Protein AF-A0A848TDL0-F1 (afdb_monomer)

Secondary structure (DSSP, 8-state):
---------------------------TTSSS-S----S-TT--SS-HHHHHHHHHH---HHHHHHHHHHT-PPPHHHHHTSPP--S-B-PPPTTT-HHHHHHHHHHHHHHHHHHHHHHHHHHHH--HHHHHHHHHHHHHHHHTTTT--B---TT--HHHHHHHHHHHHHHHHHHHHGGG-TT-HHHHHHHHHHHHHHHHHHHTS-S------

Solvent-accessible surface area (backbone atoms only — not comparable to full-atom values): 12882 Å² total; per-residue (Å²): 135,89,76,88,79,90,79,93,80,81,84,80,82,82,76,73,79,76,74,78,76,68,79,73,87,64,60,90,83,76,60,98,72,88,81,82,75,90,87,58,96,73,60,52,94,56,67,62,68,62,50,34,54,49,70,74,71,59,82,50,67,67,60,50,51,52,48,62,56,31,72,63,48,78,57,57,70,65,58,66,66,51,68,70,53,54,54,80,35,76,44,49,47,65,91,83,34,46,68,58,21,59,61,64,44,45,54,52,56,50,50,34,52,43,38,40,32,25,33,45,20,27,58,71,66,70,42,66,70,36,50,53,41,45,51,51,44,46,38,57,34,34,77,56,45,37,58,60,43,56,39,75,44,100,91,42,46,50,20,47,56,48,40,51,55,40,53,50,34,48,51,52,23,46,42,70,43,45,82,82,46,74,88,43,55,71,56,46,53,50,32,49,59,37,53,51,51,38,49,51,61,55,67,72,51,77,94,74,71,80,78,84,123

Mean predicted aligned error: 10.44 Å

Radius of gyration: 28.38 Å; Cα contacts (8 Å, |Δi|>4): 185; chains: 1; bounding box: 76×62×85 Å

Foldseek 3Di:
DDDDDDDDDDDDDPPDPPPPPDPDPDDPPRPDPPDDDDPDLLPAPDDLVVLLVCLVPDPPVVSVVLLVVLLDADDLVVLLPLDFQLDAQFADDCVPCVVSNVVSCVSLVSNLRRLLSLLSNCSRPVDVVSVVSLLVSLLVNLVSLGLQHYDDDPVGCVSLVSSVSSLVSSVNSCSSCVVVCPVVVVSCVSNVVSSVNNVVSSVVDDPDDPPPD

Sequence (213 aa):
MTGFNRRRFAFSALAAPAALALPRTGSLWASEHTSFTVRDPLAGYFDFEDRRRILRSTADPVLLELRASMMRPPLCQDVLEIPIQDQAITMPSFYQNNAGWRAAVKPFSAIEHAVSKLAGANLVAHNRGFVDCLVTTLVEWARRDGLANFNHSPRRQQGWFQVESTLFSMALALAAVRPDIQDRVEELEIIDAWLERVATSHFAIPGSRRDVL

Nearest PDB structures (foldseek):
  4f10-assembly1_A  TM=8.273E-01  e=2.125E-05  Sphingomonas sp.
  4f13-assembly1_A  TM=8.264E-01  e=3.269E-05  Sphingomonas sp.
  4f13-assembly2_B  TM=8.380E-01  e=8.116E-05  Sphingomonas sp.
  1qaz-assembly1_A  TM=8.255E-01  e=1.190E-04  Sphingomonas sp.
  7fi2-assembly1_A  TM=7.783E-01  e=4.924E-01  Stenotrophomonas maltophilia K279a

Structure (mmCIF, N/CA/C/O backbone):
data_AF-A0A848TDL0-F1
#
_entry.id   AF-A0A848TDL0-F1
#
loop_
_atom_site.group_PDB
_atom_site.id
_atom_site.type_symbol
_atom_site.label_atom_id
_atom_site.label_alt_id
_atom_site.label_comp_id
_atom_site.label_asym_id
_atom_site.label_entity_id
_atom_site.label_seq_id
_atom_site.pdbx_PDB_ins_code
_atom_site.Cartn_x
_atom_site.Cartn_y
_atom_site.Cartn_z
_atom_site.occupancy
_atom_site.B_iso_or_equiv
_atom_site.auth_seq_id
_atom_site.auth_comp_id
_atom_site.auth_asym_id
_atom_site.auth_atom_id
_atom_site.pdbx_PDB_model_num
ATOM 1 N N . MET A 1 1 ? 55.429 -45.928 68.074 1.00 36.00 1 MET A N 1
ATOM 2 C CA . MET A 1 1 ? 56.367 -46.679 67.215 1.00 36.00 1 MET A CA 1
ATOM 3 C C . MET A 1 1 ? 56.072 -46.331 65.764 1.00 36.00 1 MET A C 1
ATOM 5 O O . MET A 1 1 ? 54.935 -46.521 65.367 1.00 36.00 1 MET A O 1
ATOM 9 N N . THR A 1 2 ? 57.084 -45.782 65.066 1.00 37.56 2 THR A N 1
ATOM 10 C CA . THR A 1 2 ? 57.371 -45.847 63.603 1.00 37.56 2 THR A CA 1
ATOM 11 C C . THR A 1 2 ? 56.264 -45.437 62.610 1.00 37.56 2 THR A C 1
ATOM 13 O O . THR A 1 2 ? 55.200 -46.029 62.623 1.00 37.56 2 THR A O 1
ATOM 16 N N . GLY A 1 3 ? 56.421 -44.508 61.658 1.00 34.56 3 GLY A N 1
ATOM 17 C CA . GLY A 1 3 ? 57.569 -43.783 61.077 1.00 34.56 3 GLY A CA 1
ATOM 18 C C . GLY A 1 3 ? 57.044 -42.651 60.154 1.00 34.56 3 GLY A C 1
ATOM 19 O O . GLY A 1 3 ? 55.866 -42.637 59.817 1.00 34.56 3 GLY A O 1
ATOM 20 N N . PHE A 1 4 ? 57.780 -41.554 59.911 1.00 37.78 4 PHE A N 1
ATOM 21 C CA . PHE A 1 4 ? 58.699 -41.344 58.764 1.00 37.78 4 PHE A CA 1
ATOM 22 C C . PHE A 1 4 ? 58.097 -41.844 57.425 1.00 37.78 4 PHE A C 1
ATOM 24 O O . PHE A 1 4 ? 57.766 -43.011 57.315 1.00 37.78 4 PHE A O 1
ATOM 31 N N . ASN A 1 5 ? 57.962 -41.081 56.335 1.00 38.16 5 ASN A N 1
ATOM 32 C CA . ASN A 1 5 ? 58.895 -40.113 55.768 1.00 38.16 5 ASN A CA 1
ATOM 33 C C . ASN A 1 5 ? 58.224 -39.321 54.616 1.00 38.16 5 ASN A C 1
ATOM 35 O O . ASN A 1 5 ? 57.285 -39.792 53.979 1.00 38.16 5 ASN A O 1
ATOM 39 N N . ARG A 1 6 ? 58.773 -38.138 54.319 1.00 47.19 6 ARG A N 1
ATOM 40 C CA . ARG A 1 6 ? 58.458 -37.272 53.169 1.00 47.19 6 ARG A CA 1
ATOM 41 C C . ARG A 1 6 ? 58.559 -38.011 51.827 1.00 47.19 6 ARG A C 1
ATOM 43 O O . ARG A 1 6 ? 59.513 -38.758 51.634 1.00 47.19 6 ARG A O 1
ATOM 50 N N . ARG A 1 7 ? 57.732 -37.612 50.850 1.00 45.25 7 ARG A N 1
ATOM 51 C CA . ARG A 1 7 ? 58.132 -37.412 49.438 1.00 45.25 7 ARG A CA 1
ATOM 52 C C . ARG A 1 7 ? 57.099 -36.561 48.692 1.00 45.25 7 ARG A C 1
ATOM 54 O O . ARG A 1 7 ? 55.929 -36.909 48.609 1.00 45.25 7 ARG A O 1
ATOM 61 N N . ARG A 1 8 ? 57.570 -35.430 48.160 1.00 46.16 8 ARG A N 1
ATOM 62 C CA . ARG A 1 8 ? 56.903 -34.656 47.108 1.00 46.16 8 ARG A CA 1
ATOM 63 C C . ARG A 1 8 ? 56.872 -35.515 45.843 1.00 46.16 8 ARG A C 1
ATOM 65 O O . ARG A 1 8 ? 57.928 -36.005 45.455 1.00 46.16 8 ARG A O 1
ATOM 72 N N . PHE A 1 9 ? 55.722 -35.610 45.186 1.00 42.41 9 PHE A N 1
ATOM 73 C CA . PHE A 1 9 ? 55.665 -35.878 43.754 1.00 42.41 9 PHE A CA 1
ATOM 74 C C . PHE A 1 9 ? 54.733 -34.875 43.085 1.00 42.41 9 PHE A C 1
ATOM 76 O O . PHE A 1 9 ? 53.622 -34.605 43.532 1.00 42.41 9 PHE A O 1
ATOM 83 N N . ALA A 1 10 ? 55.307 -34.267 42.059 1.00 41.22 10 ALA A N 1
ATOM 84 C CA . ALA A 1 10 ? 54.751 -33.276 41.174 1.00 41.22 10 ALA A CA 1
ATOM 85 C C . ALA A 1 10 ? 53.783 -33.917 40.168 1.00 41.22 10 ALA A C 1
ATOM 87 O O . ALA A 1 10 ? 54.028 -35.020 39.695 1.00 41.22 10 ALA A O 1
ATOM 88 N N . PHE A 1 11 ? 52.738 -33.149 39.851 1.00 39.44 11 PHE A N 1
ATOM 89 C CA . PHE A 1 11 ? 52.034 -33.024 38.572 1.00 39.44 11 PHE A CA 1
ATOM 90 C C . PHE A 1 11 ? 51.709 -34.279 37.748 1.00 39.44 11 PHE A C 1
ATOM 92 O O . PHE A 1 11 ? 52.574 -34.891 37.134 1.00 39.44 11 PHE A O 1
ATOM 99 N N . SER A 1 12 ? 50.407 -34.483 37.536 1.00 40.66 12 SER A N 1
ATOM 100 C CA . SER A 1 12 ? 49.830 -34.572 36.186 1.00 40.66 12 SER A CA 1
ATOM 101 C C . SER A 1 12 ? 48.337 -34.254 36.269 1.00 40.66 12 SER A C 1
ATOM 103 O O . SER A 1 12 ? 47.506 -35.132 36.475 1.00 40.66 12 SER A O 1
ATOM 105 N N . ALA A 1 13 ? 47.992 -32.971 36.144 1.00 44.94 13 ALA A N 1
ATOM 106 C CA . ALA A 1 13 ? 46.649 -32.600 35.726 1.00 44.94 13 ALA A CA 1
ATOM 107 C C . ALA A 1 13 ? 46.549 -32.971 34.242 1.00 44.94 13 ALA A C 1
ATOM 109 O O . ALA A 1 13 ? 47.195 -32.345 33.402 1.00 44.94 13 ALA A O 1
ATOM 110 N N . LEU A 1 14 ? 45.785 -34.015 33.926 1.00 43.47 14 LEU A N 1
ATOM 111 C CA . LEU A 1 14 ? 45.317 -34.251 32.566 1.00 43.47 14 LEU A CA 1
ATOM 112 C C . LEU A 1 14 ? 44.362 -33.105 32.221 1.00 43.47 14 LEU A C 1
ATOM 114 O O . LEU A 1 14 ? 43.164 -33.167 32.482 1.00 43.47 14 LEU A O 1
ATOM 118 N N . ALA A 1 15 ? 44.921 -32.023 31.683 1.00 44.25 15 ALA A N 1
ATOM 119 C CA . ALA A 1 15 ? 44.161 -31.042 30.939 1.00 44.25 15 ALA A CA 1
ATOM 120 C C . ALA A 1 15 ? 43.626 -31.758 29.695 1.00 44.25 15 ALA A C 1
ATOM 122 O O . ALA A 1 15 ? 44.349 -31.961 28.720 1.00 44.25 15 ALA A O 1
ATOM 123 N N . ALA A 1 16 ? 42.371 -32.201 29.752 1.00 44.66 16 ALA A N 1
ATOM 124 C CA . ALA A 1 16 ? 41.644 -32.540 28.543 1.00 44.66 16 ALA A CA 1
ATOM 125 C C . ALA A 1 16 ? 41.662 -31.290 27.648 1.00 44.66 16 ALA A C 1
ATOM 127 O O . ALA A 1 16 ? 41.344 -30.201 28.141 1.00 44.66 16 ALA A O 1
ATOM 128 N N . PRO A 1 17 ? 42.050 -31.391 26.366 1.00 43.88 17 PRO A N 1
ATOM 129 C CA . PRO A 1 17 ? 41.889 -30.271 25.468 1.00 43.88 17 PRO A CA 1
ATOM 130 C C . PRO A 1 17 ? 40.385 -30.030 25.369 1.00 43.88 17 PRO A C 1
ATOM 132 O O . PRO A 1 17 ? 39.650 -30.840 24.804 1.00 43.88 17 PRO A O 1
ATOM 135 N N . ALA A 1 18 ? 39.915 -28.926 25.948 1.00 47.84 18 ALA A N 1
ATOM 136 C CA . ALA A 1 18 ? 38.671 -28.332 25.508 1.00 47.84 18 ALA A CA 1
ATOM 137 C C . ALA A 1 18 ? 38.897 -28.025 24.029 1.00 47.84 18 ALA A C 1
ATOM 139 O O . ALA A 1 18 ? 39.590 -27.068 23.682 1.00 47.84 18 ALA A O 1
ATOM 140 N N . ALA A 1 19 ? 38.408 -28.911 23.161 1.00 43.12 19 ALA A N 1
ATOM 141 C CA . ALA A 1 19 ? 38.279 -28.617 21.755 1.00 43.12 19 ALA A CA 1
ATOM 142 C C . ALA A 1 19 ? 37.466 -27.327 21.699 1.00 43.12 19 ALA A C 1
ATOM 144 O O . ALA A 1 19 ? 36.276 -27.316 22.014 1.00 43.12 19 ALA A O 1
ATOM 145 N N . LEU A 1 20 ? 38.147 -26.223 21.393 1.00 46.06 20 LEU A N 1
ATOM 146 C CA . LEU A 1 20 ? 37.511 -24.989 20.988 1.00 46.06 20 LEU A CA 1
ATOM 147 C C . LEU A 1 20 ? 36.644 -25.376 19.796 1.00 46.06 20 LEU A C 1
ATOM 149 O O . LEU A 1 20 ? 37.149 -25.585 18.693 1.00 46.06 20 LEU A O 1
ATOM 153 N N . ALA A 1 21 ? 35.350 -25.555 20.049 1.00 45.50 21 ALA A N 1
ATOM 154 C CA . ALA A 1 21 ? 34.350 -25.618 19.012 1.00 45.50 21 ALA A CA 1
ATOM 155 C C . ALA A 1 21 ? 34.413 -24.261 18.315 1.00 45.50 21 ALA A C 1
ATOM 157 O O . ALA A 1 21 ? 33.819 -23.281 18.761 1.00 45.50 21 ALA A O 1
ATOM 158 N N . LEU A 1 22 ? 35.226 -24.187 17.261 1.00 42.84 22 LEU A N 1
ATOM 159 C CA . LEU A 1 22 ? 35.168 -23.101 16.303 1.00 42.84 22 LEU A CA 1
ATOM 160 C C . LEU A 1 22 ? 33.697 -22.990 15.890 1.00 42.84 22 LEU A C 1
ATOM 162 O O . LEU A 1 22 ? 33.110 -24.020 15.536 1.00 42.84 22 LEU A O 1
ATOM 166 N N . PRO A 1 23 ? 33.072 -21.802 15.964 1.00 47.50 23 PRO A N 1
ATOM 167 C CA . PRO A 1 23 ? 31.722 -21.645 15.466 1.00 47.50 23 PRO A CA 1
ATOM 168 C C . PRO A 1 23 ? 31.750 -22.061 14.001 1.00 47.50 23 PRO A C 1
ATOM 170 O O . PRO A 1 23 ? 32.432 -21.461 13.169 1.00 47.50 23 PRO A O 1
ATOM 173 N N . ARG A 1 24 ? 31.057 -23.165 13.716 1.00 47.69 24 ARG A N 1
ATOM 174 C CA . ARG A 1 24 ? 30.797 -23.637 12.366 1.00 47.69 24 ARG A CA 1
ATOM 175 C C . ARG A 1 24 ? 30.181 -22.444 11.650 1.00 47.69 24 ARG A C 1
ATOM 177 O O . ARG A 1 24 ? 29.118 -21.979 12.052 1.00 47.69 24 ARG A O 1
ATOM 184 N N . THR A 1 25 ? 30.866 -21.919 10.642 1.00 52.59 25 THR A N 1
ATOM 185 C CA . THR A 1 25 ? 30.379 -20.862 9.752 1.00 52.59 25 THR A CA 1
ATOM 186 C C . THR A 1 25 ? 29.259 -21.422 8.872 1.00 52.59 25 THR A C 1
ATOM 188 O O . THR A 1 25 ? 29.360 -21.506 7.654 1.00 52.59 25 THR A O 1
ATOM 191 N N . GLY A 1 26 ? 28.183 -21.880 9.507 1.00 45.25 26 GLY A N 1
ATOM 192 C CA . GLY A 1 26 ? 26.903 -22.079 8.866 1.00 45.25 26 GLY A CA 1
ATOM 193 C C . GLY A 1 26 ? 26.274 -20.706 8.714 1.00 45.25 26 GLY A C 1
ATOM 194 O O . GLY A 1 26 ? 26.137 -19.970 9.688 1.00 45.25 26 GLY A O 1
ATOM 195 N N . SER A 1 27 ? 25.935 -20.344 7.482 1.00 47.19 27 SER A N 1
ATOM 196 C CA . SER A 1 27 ? 24.986 -19.268 7.215 1.00 47.19 27 SER A CA 1
ATOM 197 C C . SER A 1 27 ? 23.803 -19.398 8.184 1.00 47.19 27 SER A C 1
ATOM 199 O O . SER A 1 27 ? 23.239 -20.486 8.293 1.00 47.19 27 SER A O 1
ATOM 201 N N . LEU A 1 28 ? 23.411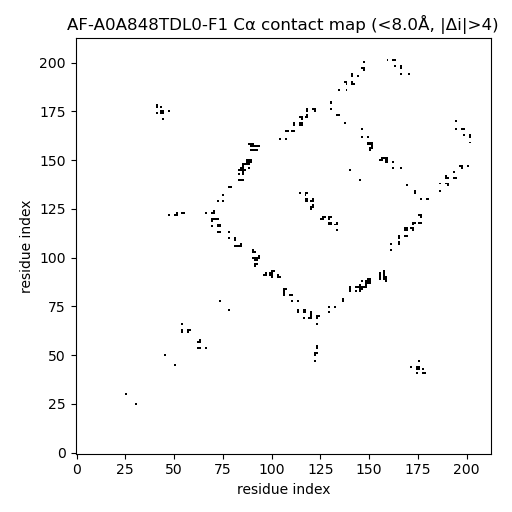 -18.307 8.853 1.00 47.25 28 LEU A N 1
ATOM 202 C CA . LEU A 1 28 ? 22.210 -18.225 9.709 1.00 47.25 28 LEU A CA 1
ATOM 203 C C . LEU A 1 28 ? 20.923 -18.715 9.004 1.00 47.25 28 LEU A C 1
ATOM 205 O O . LEU A 1 28 ? 19.908 -18.937 9.650 1.00 47.25 28 LEU A O 1
ATOM 209 N N . TRP A 1 29 ? 20.978 -18.905 7.685 1.00 50.38 29 TRP A N 1
ATOM 210 C CA . TRP A 1 29 ? 19.889 -19.339 6.816 1.00 50.38 29 TRP A CA 1
ATOM 211 C C . TRP A 1 29 ? 19.896 -20.844 6.495 1.00 50.38 29 TRP A C 1
ATOM 213 O O . TRP A 1 29 ? 19.006 -21.315 5.796 1.00 50.38 29 TRP A O 1
ATOM 223 N N . ALA A 1 30 ? 20.899 -21.604 6.949 1.00 51.44 30 ALA A N 1
ATOM 224 C CA . ALA A 1 30 ? 21.065 -23.024 6.612 1.00 51.44 30 ALA A CA 1
ATOM 225 C C . ALA A 1 30 ? 20.640 -24.000 7.730 1.00 51.44 30 ALA A C 1
ATOM 227 O O . ALA A 1 30 ? 20.874 -25.201 7.609 1.00 51.44 30 ALA A O 1
ATOM 228 N N . SER A 1 31 ? 20.029 -23.515 8.813 1.00 51.31 31 SER A N 1
ATOM 229 C CA . SER A 1 31 ? 19.520 -24.346 9.912 1.00 51.31 31 SER A CA 1
ATOM 230 C C . SER A 1 31 ? 17.992 -24.304 9.962 1.00 51.31 31 SER A C 1
ATOM 232 O O . SER A 1 31 ? 17.443 -23.220 10.084 1.00 51.31 31 SER A O 1
ATOM 234 N N . GLU A 1 32 ? 17.327 -25.461 9.862 1.00 51.78 32 GLU A N 1
ATOM 235 C CA . GLU A 1 32 ? 15.969 -25.792 10.371 1.00 51.78 32 GLU A CA 1
ATOM 236 C C . GLU A 1 32 ? 14.758 -24.869 10.054 1.00 51.78 32 GLU A C 1
ATOM 238 O O . GLU A 1 32 ? 13.638 -25.174 10.453 1.00 51.78 32 GLU A O 1
ATOM 243 N N . HIS A 1 33 ? 14.922 -23.790 9.287 1.00 53.03 33 HIS A N 1
ATOM 244 C CA . HIS A 1 33 ? 13.923 -22.732 9.071 1.00 53.03 33 HIS A CA 1
ATOM 245 C C . HIS A 1 33 ? 13.296 -22.728 7.664 1.00 53.03 33 HIS A C 1
ATOM 247 O O . HIS A 1 33 ? 12.806 -21.706 7.200 1.00 53.03 33 HIS A O 1
ATOM 253 N N . THR A 1 34 ? 13.304 -23.841 6.934 1.00 57.56 34 THR A N 1
ATOM 254 C CA . THR A 1 34 ? 12.789 -23.869 5.549 1.00 57.56 34 THR A CA 1
ATOM 255 C C . THR A 1 34 ? 11.289 -24.165 5.433 1.00 57.56 34 THR A C 1
ATOM 257 O O . THR A 1 34 ? 10.761 -24.145 4.325 1.00 57.56 34 THR A O 1
ATOM 260 N N . SER A 1 35 ? 10.576 -24.397 6.541 1.00 70.50 35 SER A N 1
ATOM 261 C CA . SER A 1 35 ? 9.128 -24.657 6.549 1.00 70.50 35 SER A CA 1
ATOM 262 C C . SER A 1 35 ? 8.381 -23.682 7.465 1.00 70.50 35 SER A C 1
ATOM 264 O O . SER A 1 35 ? 8.044 -24.008 8.603 1.00 70.50 35 SER A O 1
ATOM 266 N N . PHE A 1 36 ? 8.121 -22.472 6.972 1.00 76.44 36 PHE A N 1
ATOM 267 C CA . PHE A 1 36 ? 7.196 -21.536 7.611 1.00 76.44 36 PHE A CA 1
ATOM 268 C C . PHE A 1 36 ? 5.826 -21.618 6.935 1.00 76.44 36 PHE A C 1
ATOM 270 O O . PHE A 1 36 ? 5.734 -21.652 5.711 1.00 76.44 36 PHE A O 1
ATOM 277 N N . THR A 1 37 ? 4.758 -21.623 7.733 1.00 87.00 37 THR A N 1
ATOM 278 C CA . THR A 1 37 ? 3.373 -21.542 7.251 1.00 87.00 37 THR A CA 1
ATOM 279 C C . THR A 1 37 ? 2.703 -20.304 7.831 1.00 87.00 37 THR A C 1
ATOM 281 O O . THR A 1 37 ? 2.844 -20.029 9.027 1.00 87.00 37 THR A O 1
ATOM 284 N N . VAL A 1 38 ? 1.938 -19.580 7.013 1.00 89.62 38 VAL A N 1
ATOM 285 C CA . VAL A 1 38 ? 1.072 -18.498 7.500 1.00 89.62 38 VAL A CA 1
ATOM 286 C C . VAL A 1 38 ? 0.003 -19.117 8.402 1.00 89.62 38 VAL A C 1
ATOM 288 O O . VAL A 1 38 ? -0.773 -19.956 7.957 1.00 89.62 38 VAL A O 1
ATOM 291 N N . ARG A 1 39 ? 0.003 -18.750 9.689 1.00 93.31 39 ARG A N 1
ATOM 292 C CA . ARG A 1 39 ? -0.953 -19.278 10.682 1.00 93.31 39 ARG A CA 1
ATOM 293 C C . ARG A 1 39 ? -2.269 -18.512 10.698 1.00 93.31 39 ARG A C 1
ATOM 295 O O . ARG A 1 39 ? -3.312 -19.109 10.924 1.00 93.31 39 ARG A O 1
ATOM 302 N N . ASP A 1 40 ? -2.190 -17.205 10.486 1.00 92.62 40 ASP A N 1
ATOM 303 C CA . ASP A 1 40 ? -3.330 -16.300 10.497 1.00 92.62 40 ASP A CA 1
ATOM 304 C C . ASP A 1 40 ? -3.077 -15.171 9.479 1.00 92.62 40 ASP A C 1
ATOM 306 O O . ASP A 1 40 ? -2.195 -14.338 9.708 1.00 92.62 40 ASP A O 1
ATOM 310 N N . PRO A 1 41 ? -3.798 -15.143 8.343 1.00 89.50 41 PRO A N 1
ATOM 311 C CA . PRO A 1 41 ? -3.659 -14.092 7.337 1.00 89.50 41 PRO A CA 1
ATOM 312 C C . PRO A 1 41 ? -4.262 -12.745 7.778 1.00 89.50 41 PRO A C 1
ATOM 314 O O . PRO A 1 41 ? -4.082 -11.745 7.083 1.00 89.50 41 PRO A O 1
ATOM 317 N N . LEU A 1 42 ? -4.975 -12.699 8.910 1.00 92.44 42 LEU A N 1
ATOM 318 C CA . LEU A 1 42 ? -5.601 -11.498 9.469 1.00 92.44 42 LEU A CA 1
ATOM 319 C C . LEU A 1 42 ? -4.814 -10.893 10.635 1.00 92.44 42 LEU A C 1
ATOM 321 O O . LEU A 1 42 ? -5.188 -9.827 11.120 1.00 92.44 42 LEU A O 1
ATOM 325 N N . ALA A 1 43 ? -3.710 -11.519 11.052 1.00 92.06 43 ALA A N 1
ATOM 326 C CA . ALA A 1 43 ? -2.916 -11.069 12.197 1.00 92.06 43 ALA A CA 1
ATOM 327 C C . ALA A 1 43 ? -2.360 -9.639 12.044 1.00 92.06 43 ALA A C 1
ATOM 329 O O . ALA A 1 43 ? -2.042 -8.985 13.038 1.00 92.06 43 ALA A O 1
ATOM 330 N N . GLY A 1 44 ? -2.217 -9.153 10.806 1.00 90.94 44 GLY A N 1
ATOM 331 C CA . GLY A 1 44 ? -1.604 -7.860 10.516 1.00 90.94 44 GLY A CA 1
ATOM 332 C C . GLY A 1 44 ? -0.136 -7.802 10.956 1.00 90.94 44 GLY A C 1
ATOM 333 O O . GLY A 1 44 ? 0.560 -8.814 11.020 1.00 90.94 44 GLY A O 1
ATOM 334 N N . TYR A 1 45 ? 0.351 -6.593 11.241 1.00 94.06 45 TYR A N 1
ATOM 335 C CA . TYR A 1 45 ? 1.720 -6.339 11.726 1.00 94.06 45 TYR A CA 1
ATOM 336 C C . TYR A 1 45 ? 1.754 -5.625 13.090 1.00 94.06 45 TYR A C 1
ATOM 338 O O . TYR A 1 45 ? 2.822 -5.279 13.593 1.00 94.06 45 TYR A O 1
ATOM 346 N N . PHE A 1 46 ? 0.582 -5.401 13.687 1.00 93.94 46 PHE A N 1
ATOM 347 C CA . PHE A 1 46 ? 0.357 -4.925 15.051 1.00 93.94 46 PHE A CA 1
ATOM 348 C C . PHE A 1 46 ? -1.078 -5.281 15.468 1.00 93.94 46 PHE A C 1
ATOM 350 O O . PHE A 1 46 ? -1.924 -5.515 14.606 1.00 93.94 46 PHE A O 1
ATOM 357 N N . ASP A 1 47 ? -1.366 -5.283 16.772 1.00 93.56 47 ASP A N 1
ATOM 358 C CA . ASP A 1 47 ? -2.731 -5.492 17.266 1.00 93.56 47 ASP A CA 1
ATOM 359 C C . ASP A 1 47 ? -3.604 -4.272 16.943 1.00 93.56 47 ASP A C 1
ATOM 361 O O . ASP A 1 47 ? -3.470 -3.190 17.528 1.00 93.56 47 ASP A O 1
ATOM 365 N N . PHE A 1 48 ? -4.471 -4.446 15.952 1.00 90.00 48 PHE A N 1
ATOM 366 C CA . PHE A 1 48 ? -5.270 -3.372 15.394 1.00 90.00 48 PHE A CA 1
ATOM 367 C C . PHE A 1 48 ? -6.371 -2.896 16.345 1.00 90.00 48 PHE A C 1
ATOM 369 O O . PHE A 1 48 ? -6.538 -1.688 16.549 1.00 90.00 48 PHE A O 1
ATOM 376 N N . GLU A 1 49 ? -7.085 -3.829 16.972 1.00 90.50 49 GLU A N 1
ATOM 377 C CA . GLU A 1 49 ? -8.181 -3.515 17.888 1.00 90.50 49 GLU A CA 1
ATOM 378 C C . GLU A 1 49 ? -7.658 -2.928 19.200 1.00 90.50 49 GLU A C 1
ATOM 380 O O . GLU A 1 49 ? -8.202 -1.934 19.698 1.00 90.50 49 GLU A O 1
ATOM 385 N N . ASP A 1 50 ? -6.540 -3.441 19.716 1.00 94.38 50 ASP A N 1
ATOM 386 C CA . ASP A 1 50 ? -5.900 -2.852 20.887 1.00 94.38 50 ASP A CA 1
ATOM 387 C C . ASP A 1 50 ? -5.382 -1.439 20.593 1.00 94.38 50 ASP A C 1
ATOM 389 O O . ASP A 1 50 ? -5.607 -0.499 21.367 1.00 94.38 50 ASP A O 1
ATOM 393 N N . ARG A 1 51 ? -4.772 -1.231 19.418 1.00 94.00 51 ARG A N 1
ATOM 394 C CA . ARG A 1 51 ? -4.303 0.098 19.020 1.00 94.00 51 ARG A CA 1
ATOM 395 C C . ARG A 1 51 ? -5.458 1.086 18.859 1.00 94.00 51 ARG A C 1
ATOM 397 O O . ARG A 1 51 ? -5.337 2.225 19.318 1.00 94.00 51 ARG A O 1
ATOM 404 N N . ARG A 1 52 ? -6.584 0.669 18.269 1.00 92.31 52 ARG A N 1
ATOM 405 C CA . ARG A 1 52 ? -7.822 1.468 18.195 1.00 92.31 52 ARG A CA 1
ATOM 406 C C . ARG A 1 52 ? -8.316 1.859 19.577 1.00 92.31 52 ARG A C 1
ATOM 408 O O . ARG A 1 52 ? -8.607 3.032 19.816 1.00 92.31 52 ARG A O 1
ATOM 415 N N . ARG A 1 53 ? -8.389 0.894 20.495 1.00 93.44 53 ARG A N 1
ATOM 416 C CA . ARG A 1 53 ? -8.813 1.109 21.882 1.00 93.44 53 ARG A CA 1
ATOM 417 C C . ARG A 1 53 ? -7.945 2.167 22.564 1.00 93.44 53 ARG A C 1
ATOM 419 O O . ARG A 1 53 ? -8.492 3.126 23.106 1.00 93.44 53 ARG A O 1
ATOM 426 N N . ILE A 1 54 ? -6.619 2.055 22.450 1.00 93.69 54 ILE A N 1
ATOM 427 C CA . ILE A 1 54 ? -5.665 3.040 22.986 1.00 93.69 54 ILE A CA 1
ATOM 428 C C . ILE A 1 54 ? -5.910 4.431 22.382 1.00 93.69 54 ILE A C 1
ATOM 430 O O . ILE 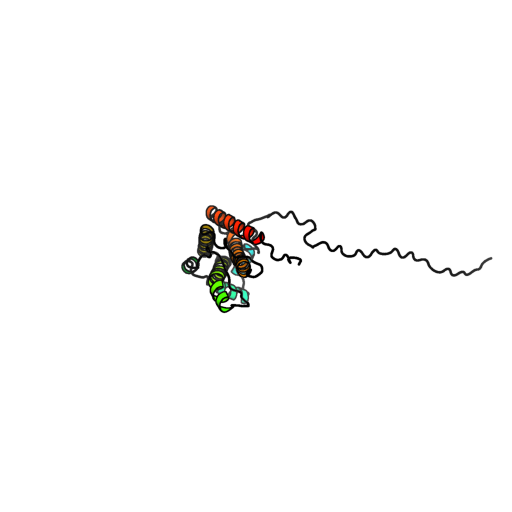A 1 54 ? -6.029 5.409 23.117 1.00 93.69 54 ILE A O 1
ATOM 434 N N . LEU A 1 55 ? -6.024 4.546 21.055 1.00 93.56 55 LEU A N 1
ATOM 435 C CA . LEU A 1 55 ? -6.180 5.838 20.368 1.00 93.56 55 LEU A CA 1
ATOM 436 C C . LEU A 1 55 ? -7.525 6.529 20.648 1.00 93.56 55 LEU A C 1
ATOM 438 O O . LEU A 1 55 ? -7.620 7.760 20.576 1.00 93.56 55 LEU A O 1
ATOM 442 N N . ARG A 1 56 ? -8.570 5.763 20.983 1.00 91.69 56 ARG A N 1
ATOM 443 C CA . ARG A 1 56 ? -9.887 6.304 21.348 1.00 91.69 56 ARG A CA 1
ATOM 444 C C . ARG A 1 56 ? -9.887 6.957 22.729 1.00 91.69 56 ARG A C 1
ATOM 446 O O . ARG A 1 56 ? -10.513 8.005 22.869 1.00 91.69 56 ARG A O 1
ATOM 453 N N . SER A 1 57 ? -9.200 6.367 23.711 1.00 93.12 57 SER A N 1
ATOM 454 C CA . SER A 1 57 ? -9.241 6.797 25.119 1.00 93.12 57 SER A CA 1
ATOM 455 C C . SER A 1 57 ? -7.971 7.492 25.616 1.00 93.12 57 SER A C 1
ATOM 457 O O . SER A 1 57 ? -7.867 7.786 26.805 1.00 93.12 57 SER A O 1
ATOM 459 N N . THR A 1 58 ? -6.978 7.700 24.752 1.00 94.50 58 THR A N 1
ATOM 460 C CA . THR A 1 58 ? -5.708 8.311 25.154 1.00 94.50 58 THR A CA 1
ATOM 461 C C . THR A 1 58 ? -5.881 9.763 25.607 1.00 94.50 58 THR A C 1
ATOM 463 O O . THR A 1 58 ? -6.609 10.538 24.988 1.00 94.50 58 THR A O 1
ATOM 466 N N . ALA A 1 59 ? -5.158 10.131 26.665 1.00 95.81 59 ALA A N 1
ATOM 467 C CA . ALA A 1 59 ? -4.933 11.515 27.084 1.00 95.81 59 ALA A CA 1
ATOM 468 C C . ALA A 1 59 ? -3.487 11.975 26.808 1.00 95.81 59 ALA A C 1
ATOM 470 O O . ALA A 1 59 ? -3.129 13.106 27.127 1.00 95.81 59 ALA A O 1
ATOM 471 N N . ASP A 1 60 ? -2.651 11.100 26.237 1.00 97.19 60 ASP A N 1
ATOM 472 C CA . ASP A 1 60 ? -1.276 11.429 25.875 1.00 97.19 60 ASP A CA 1
ATOM 473 C C . ASP A 1 60 ? -1.273 12.507 24.771 1.00 97.19 60 ASP A C 1
ATOM 475 O O . ASP A 1 60 ? -1.874 12.292 23.710 1.00 97.19 60 ASP A O 1
ATOM 479 N N . PRO A 1 61 ? -0.616 13.661 24.990 1.00 96.62 61 PRO A N 1
ATOM 480 C CA . PRO A 1 61 ? -0.668 14.782 24.058 1.00 96.62 61 PRO A CA 1
ATOM 481 C C . PRO A 1 61 ? -0.046 14.458 22.694 1.00 96.62 61 PRO A C 1
ATOM 483 O O . PRO A 1 61 ? -0.548 14.935 21.676 1.00 96.62 61 PRO A O 1
ATOM 486 N N . VAL A 1 62 ? 0.983 13.605 22.644 1.00 95.12 62 VAL A N 1
ATOM 487 C CA . VAL A 1 62 ? 1.624 13.185 21.389 1.00 95.12 62 VAL A CA 1
ATOM 488 C C . VAL A 1 62 ? 0.669 12.306 20.589 1.00 95.12 62 VAL A C 1
ATOM 490 O O . VAL A 1 62 ? 0.490 12.501 19.387 1.00 95.12 62 VAL A O 1
ATOM 493 N N . LEU A 1 63 ? -0.002 11.355 21.241 1.00 93.81 63 LEU A N 1
ATOM 494 C CA . LEU A 1 63 ? -0.986 10.505 20.567 1.00 93.81 63 LEU A CA 1
ATOM 495 C C . LEU A 1 63 ? -2.221 11.290 20.110 1.00 93.81 63 LEU A C 1
ATOM 497 O O . LEU A 1 63 ? -2.773 10.970 19.057 1.00 93.81 63 LEU A O 1
ATOM 501 N N . LEU A 1 64 ? -2.638 12.317 20.855 1.00 95.31 64 LEU A N 1
ATOM 502 C CA . LEU A 1 64 ? -3.718 13.219 20.446 1.00 95.31 64 LEU A CA 1
ATOM 503 C C . LEU A 1 64 ? -3.344 14.027 19.196 1.00 95.31 64 LEU A C 1
ATOM 505 O O . LEU A 1 64 ? -4.152 14.118 18.268 1.00 95.31 64 LEU A O 1
ATOM 509 N N . GLU A 1 65 ? -2.121 14.557 19.131 1.00 93.69 65 GLU A N 1
ATOM 510 C CA . GLU A 1 65 ? -1.613 15.264 17.949 1.00 93.69 65 GLU A CA 1
ATOM 511 C C . GLU A 1 65 ? -1.527 14.335 16.729 1.00 93.69 65 GLU A C 1
ATOM 513 O O . GLU A 1 65 ? -2.040 14.660 15.653 1.00 93.69 65 GLU A O 1
ATOM 518 N N . LEU A 1 66 ? -0.957 13.138 16.902 1.00 90.69 66 LEU A N 1
ATOM 519 C CA . LEU A 1 66 ? -0.871 12.134 15.839 1.00 90.69 66 LEU A CA 1
ATOM 520 C C . LEU A 1 66 ? -2.261 11.727 15.336 1.00 90.69 66 LEU A C 1
ATOM 522 O O . LEU A 1 66 ? -2.486 11.664 14.128 1.00 90.69 66 LEU A O 1
ATOM 526 N N . ARG A 1 67 ? -3.220 11.520 16.244 1.00 92.88 67 ARG A N 1
ATOM 527 C CA . ARG A 1 67 ? -4.624 11.265 15.902 1.00 92.88 67 ARG A CA 1
ATOM 528 C C . ARG A 1 67 ? -5.212 12.408 15.073 1.00 92.88 67 ARG A C 1
ATOM 530 O O . ARG A 1 67 ? -5.807 12.145 14.032 1.00 92.88 67 ARG A O 1
ATOM 537 N N . ALA A 1 68 ? -5.028 13.661 15.484 1.00 92.00 68 ALA A N 1
ATOM 538 C CA . ALA A 1 68 ? -5.542 14.819 14.751 1.00 92.00 68 ALA A CA 1
ATOM 539 C C . ALA A 1 68 ? -4.923 14.966 13.347 1.00 92.00 68 ALA A C 1
ATOM 541 O O . ALA A 1 68 ? -5.616 15.365 12.409 1.00 92.00 68 ALA A O 1
ATOM 542 N N . SER A 1 69 ? -3.642 14.620 13.193 1.00 89.81 69 SER A N 1
ATOM 543 C CA . SER A 1 69 ? -2.950 14.583 11.899 1.00 89.81 69 SER A CA 1
ATOM 544 C C . SER A 1 69 ? -3.526 13.506 10.970 1.00 89.81 69 SER A C 1
ATOM 546 O O . SER A 1 69 ? -3.831 13.782 9.809 1.00 89.81 69 SER A O 1
ATOM 548 N N . MET A 1 70 ? -3.766 12.300 11.495 1.00 90.56 70 MET A N 1
ATOM 549 C CA . MET A 1 70 ? -4.314 11.172 10.726 1.00 90.56 70 MET A CA 1
ATOM 550 C C . MET A 1 70 ? -5.773 11.375 10.304 1.00 90.56 70 MET A C 1
ATOM 552 O O . MET A 1 70 ? -6.206 10.811 9.306 1.00 90.56 70 MET A O 1
ATOM 556 N N . MET A 1 71 ? -6.522 12.236 10.998 1.00 89.19 71 MET A N 1
ATOM 557 C CA . MET A 1 71 ? -7.885 12.633 10.613 1.00 89.19 71 MET A CA 1
ATOM 558 C C . MET A 1 71 ? -7.944 13.563 9.385 1.00 89.19 71 MET A C 1
ATOM 560 O O . MET A 1 71 ? -9.013 14.078 9.060 1.00 89.19 71 MET A O 1
ATOM 564 N N . ARG A 1 72 ? -6.820 13.789 8.692 1.00 90.81 72 ARG A N 1
ATOM 565 C CA . ARG A 1 72 ? -6.732 14.568 7.444 1.00 90.81 72 ARG A CA 1
ATOM 566 C C . ARG A 1 72 ? -6.176 13.715 6.289 1.00 90.81 72 ARG A C 1
ATOM 568 O O . ARG A 1 72 ? -5.096 14.024 5.769 1.00 90.81 72 ARG A O 1
ATOM 575 N N . PRO A 1 73 ? -6.850 12.615 5.906 1.00 93.06 73 PRO A N 1
ATOM 576 C CA . PRO A 1 73 ? -6.440 11.825 4.750 1.00 93.06 73 PRO A CA 1
ATOM 577 C C . PRO A 1 73 ? -6.625 12.608 3.437 1.00 93.06 73 PRO A C 1
ATOM 579 O O . PRO A 1 73 ? -7.352 13.606 3.417 1.00 93.06 73 PRO A O 1
ATOM 582 N N . PRO A 1 74 ? -5.973 12.180 2.339 1.00 95.44 74 PRO A N 1
ATOM 583 C CA . PRO A 1 74 ? -6.248 12.729 1.011 1.00 95.44 74 PRO A CA 1
ATOM 584 C C . PRO A 1 74 ? -7.708 12.483 0.599 1.00 95.44 74 PRO A C 1
ATOM 586 O O . PRO A 1 74 ? -8.346 11.539 1.074 1.00 95.44 74 PRO A O 1
ATOM 589 N N . LEU A 1 75 ? -8.232 13.314 -0.305 1.00 96.31 75 LEU A N 1
ATOM 590 C CA . LEU A 1 75 ? -9.542 13.070 -0.906 1.00 96.31 75 LEU A CA 1
ATOM 591 C C . LEU A 1 75 ? -9.457 11.859 -1.831 1.00 96.31 75 LEU A C 1
ATOM 593 O O . LEU A 1 75 ? -8.473 11.694 -2.547 1.00 96.31 75 LEU A O 1
ATOM 597 N N . CYS A 1 76 ? -10.501 11.029 -1.851 1.00 97.44 76 CYS A N 1
ATOM 598 C CA . CYS A 1 76 ? -10.447 9.792 -2.626 1.00 97.44 76 CYS A CA 1
ATOM 599 C C . CYS A 1 76 ? -10.264 10.029 -4.129 1.00 97.44 76 CYS A C 1
ATOM 601 O O . CYS A 1 76 ? -9.490 9.327 -4.770 1.00 97.44 76 CYS A O 1
ATOM 603 N N . GLN A 1 77 ? -10.920 11.057 -4.673 1.00 97.50 77 GLN A N 1
ATOM 604 C CA . GLN A 1 77 ? -10.755 11.453 -6.073 1.00 97.50 77 GLN A CA 1
ATOM 605 C C . GLN A 1 77 ? -9.279 11.742 -6.410 1.00 97.50 77 GLN A C 1
ATOM 607 O O . GLN A 1 77 ? -8.773 11.218 -7.394 1.00 97.50 77 GLN A O 1
ATOM 612 N N . ASP A 1 78 ? -8.560 12.452 -5.532 1.00 98.06 78 ASP A N 1
ATOM 613 C CA . ASP A 1 78 ? -7.152 12.801 -5.740 1.00 98.06 78 ASP A CA 1
ATOM 614 C C . ASP A 1 78 ? -6.267 11.545 -5.715 1.00 98.06 78 ASP A C 1
ATOM 616 O O . ASP A 1 78 ? -5.268 11.467 -6.425 1.00 98.06 78 ASP A O 1
ATOM 620 N N . VAL A 1 79 ? -6.624 10.549 -4.891 1.00 98.38 79 VAL A N 1
ATOM 621 C CA . VAL A 1 79 ? -5.913 9.262 -4.828 1.00 98.38 79 VAL A CA 1
ATOM 622 C C . VAL A 1 79 ? -6.128 8.455 -6.107 1.00 98.38 79 VAL A C 1
ATOM 624 O O . VAL A 1 79 ? -5.171 7.897 -6.642 1.00 98.38 79 VAL A O 1
ATOM 627 N N . LEU A 1 80 ? -7.360 8.418 -6.617 1.00 98.12 80 LEU A N 1
ATOM 628 C CA . LEU A 1 80 ? -7.708 7.706 -7.849 1.00 98.12 80 LEU A CA 1
ATOM 629 C C . LEU A 1 80 ? -7.099 8.357 -9.103 1.00 98.12 80 LEU A C 1
ATOM 631 O O . LEU A 1 80 ? -6.900 7.679 -10.108 1.00 98.12 80 LEU A O 1
ATOM 635 N N . GLU A 1 81 ? -6.758 9.644 -9.041 1.00 98.06 81 GLU A N 1
ATOM 636 C CA . GLU A 1 81 ? -6.038 10.357 -10.102 1.00 98.06 81 GLU A CA 1
ATOM 637 C C . GLU A 1 81 ? -4.523 10.086 -10.111 1.00 98.06 81 GLU A C 1
ATOM 639 O O . GLU A 1 81 ? -3.842 10.450 -11.076 1.00 98.06 81 GLU A O 1
ATOM 644 N N . ILE A 1 82 ? -3.965 9.439 -9.076 1.00 98.31 82 ILE A N 1
ATOM 645 C CA . ILE A 1 82 ? -2.534 9.115 -9.046 1.00 98.31 82 ILE A CA 1
ATOM 646 C C . ILE A 1 82 ? -2.214 8.153 -10.201 1.00 98.31 82 ILE A C 1
ATOM 648 O O . ILE A 1 82 ? -2.797 7.068 -10.274 1.00 98.31 82 ILE A O 1
ATOM 652 N N . PRO A 1 83 ? -1.258 8.492 -11.091 1.00 97.44 83 PRO A N 1
ATOM 653 C CA . PRO A 1 83 ? -0.957 7.656 -12.243 1.00 97.44 83 PRO A CA 1
ATOM 654 C C . PRO A 1 83 ? -0.500 6.253 -11.839 1.00 97.44 83 PRO A C 1
ATOM 656 O O . PRO A 1 83 ? 0.532 6.086 -11.179 1.00 97.44 83 PRO A O 1
ATOM 659 N N . ILE A 1 84 ? -1.238 5.247 -12.301 1.00 97.94 84 ILE A N 1
ATOM 660 C CA . ILE A 1 84 ? -0.876 3.840 -12.137 1.00 97.94 84 ILE A CA 1
ATOM 661 C C . ILE A 1 84 ? 0.395 3.558 -12.935 1.00 97.94 84 ILE A C 1
ATOM 663 O O . ILE A 1 84 ? 0.513 3.934 -14.101 1.00 97.94 84 ILE A O 1
ATOM 667 N N . GLN A 1 85 ? 1.360 2.908 -12.291 1.00 96.62 85 GLN A N 1
ATOM 668 C CA . GLN A 1 85 ? 2.659 2.596 -12.883 1.00 96.62 85 GLN A CA 1
ATOM 669 C C . GLN A 1 85 ? 2.592 1.239 -13.598 1.00 96.62 85 GLN A C 1
ATOM 671 O O . GLN A 1 85 ? 3.156 0.256 -13.126 1.00 96.62 85 GLN A O 1
ATOM 676 N N . ASP A 1 86 ? 1.845 1.189 -14.704 1.00 95.19 86 ASP A N 1
ATOM 677 C CA . ASP A 1 86 ? 1.596 -0.011 -15.529 1.00 95.19 86 ASP A CA 1
ATOM 678 C C . ASP A 1 86 ? 2.469 -0.094 -16.797 1.00 95.19 86 ASP A C 1
ATOM 680 O O . ASP A 1 86 ? 2.378 -1.035 -17.585 1.00 95.19 86 ASP A O 1
ATOM 684 N N . GLN A 1 87 ? 3.341 0.893 -16.999 1.00 92.88 87 GLN A N 1
ATOM 685 C CA . GLN A 1 87 ? 4.346 0.900 -18.060 1.00 92.88 87 GLN A CA 1
ATOM 686 C C . GLN A 1 87 ? 5.689 0.380 -17.543 1.00 92.88 87 GLN A C 1
ATOM 688 O O . GLN A 1 87 ? 5.889 0.221 -16.342 1.00 92.88 87 GLN A O 1
ATOM 693 N N . ALA A 1 88 ? 6.647 0.161 -18.448 1.00 91.00 88 ALA A N 1
ATOM 694 C CA . ALA A 1 88 ? 7.999 -0.245 -18.075 1.00 91.00 88 ALA A CA 1
ATOM 695 C C . ALA A 1 88 ? 8.653 0.768 -17.114 1.00 91.00 88 ALA A C 1
ATOM 697 O O . ALA A 1 88 ? 8.996 1.890 -17.497 1.00 91.00 88 ALA A O 1
ATOM 698 N N . ILE A 1 89 ? 8.867 0.353 -15.865 1.00 93.31 89 ILE A N 1
ATOM 699 C CA . ILE A 1 89 ? 9.424 1.196 -14.811 1.00 93.31 89 ILE A CA 1
ATOM 700 C C . ILE A 1 89 ? 10.938 1.291 -14.989 1.00 93.31 89 ILE A C 1
ATOM 702 O O . ILE A 1 89 ? 11.704 0.363 -14.700 1.00 93.31 89 ILE A O 1
ATOM 706 N N . THR A 1 90 ? 11.385 2.464 -15.433 1.00 89.12 90 THR A N 1
ATOM 707 C CA . THR A 1 90 ? 12.797 2.842 -15.476 1.00 89.12 90 THR A CA 1
ATOM 708 C C . THR A 1 90 ? 13.036 4.062 -14.606 1.00 89.12 90 THR A C 1
ATOM 710 O O . THR A 1 90 ? 12.552 5.152 -14.903 1.00 89.12 90 THR A O 1
ATOM 713 N N . MET A 1 91 ? 13.829 3.888 -13.554 1.00 90.31 91 MET A N 1
ATOM 714 C CA . MET A 1 91 ? 14.163 4.968 -12.636 1.00 90.31 91 MET A CA 1
ATOM 715 C C . MET A 1 91 ? 15.577 5.498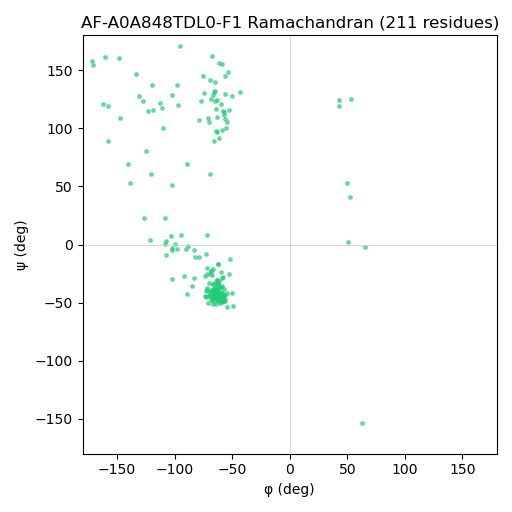 -12.931 1.00 90.31 91 MET A C 1
ATOM 717 O O . MET A 1 91 ? 16.525 4.702 -12.985 1.00 90.31 91 MET A O 1
ATOM 721 N N . PRO A 1 92 ? 15.764 6.820 -13.104 1.00 91.25 92 PRO A N 1
ATOM 722 C CA . PRO A 1 92 ? 17.092 7.420 -13.163 1.00 91.25 92 PRO A CA 1
ATOM 723 C C . PRO A 1 92 ? 17.896 7.140 -11.887 1.00 91.25 92 PRO A C 1
ATOM 725 O O . PRO A 1 92 ? 17.342 6.919 -10.814 1.00 91.25 92 PRO A O 1
ATOM 728 N N . SER A 1 93 ? 19.225 7.165 -11.984 1.00 87.00 93 SER A N 1
ATOM 729 C CA . SER A 1 93 ? 20.081 6.969 -10.810 1.00 87.00 93 SER A CA 1
ATOM 730 C C . SER A 1 93 ? 19.940 8.131 -9.827 1.00 87.00 93 SER A C 1
ATOM 732 O O . SER A 1 93 ? 20.153 9.282 -10.207 1.00 87.00 93 SER A O 1
ATOM 734 N N . PHE A 1 94 ? 19.678 7.822 -8.555 1.00 85.31 94 PHE A N 1
ATOM 735 C CA . PHE A 1 94 ? 19.667 8.806 -7.470 1.00 85.31 94 PHE A CA 1
ATOM 736 C C . PHE A 1 94 ? 20.982 9.600 -7.389 1.00 85.31 94 PHE A C 1
ATOM 738 O O . PHE A 1 94 ? 20.962 10.818 -7.219 1.00 85.31 94 PHE A O 1
ATOM 745 N N . TYR A 1 95 ? 22.119 8.913 -7.557 1.00 86.38 95 TYR A N 1
ATOM 746 C CA . TYR A 1 95 ? 23.455 9.493 -7.402 1.00 86.38 95 TYR A CA 1
ATOM 747 C C . TYR A 1 95 ? 23.959 10.222 -8.655 1.00 86.38 95 TYR A C 1
ATOM 749 O O . TYR A 1 95 ? 24.755 11.146 -8.532 1.00 86.38 95 TYR A O 1
ATOM 757 N N . GLN A 1 96 ? 23.521 9.821 -9.856 1.00 89.69 96 GLN A N 1
ATOM 758 C CA . GLN A 1 96 ? 24.013 10.406 -11.118 1.00 89.69 96 GLN A CA 1
ATOM 759 C C . GLN A 1 96 ? 23.033 11.404 -11.749 1.00 89.69 96 GLN A C 1
ATOM 761 O O . GLN A 1 96 ? 23.457 12.328 -12.432 1.00 89.69 96 GLN A O 1
ATOM 766 N N . ASN A 1 97 ? 21.725 11.235 -11.536 1.00 91.69 97 ASN A N 1
ATOM 767 C CA . ASN A 1 97 ? 20.679 12.118 -12.049 1.00 91.69 97 ASN A CA 1
ATOM 768 C C . ASN A 1 97 ? 19.584 12.314 -10.992 1.00 91.69 97 ASN A C 1
ATOM 770 O O . ASN A 1 97 ? 18.448 11.857 -11.135 1.00 91.69 97 ASN A O 1
ATOM 774 N N . ASN A 1 98 ? 19.934 13.016 -9.916 1.00 92.94 98 ASN A N 1
ATOM 775 C CA . ASN A 1 98 ? 19.029 13.247 -8.795 1.0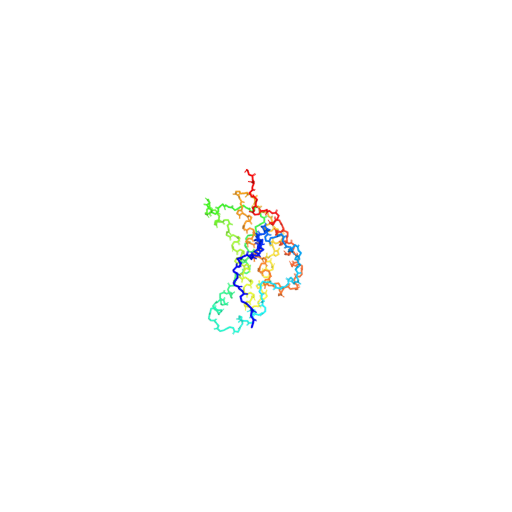0 92.94 98 ASN A CA 1
ATOM 776 C C . ASN A 1 98 ? 17.744 14.001 -9.194 1.00 92.94 98 ASN A C 1
ATOM 778 O O . ASN A 1 98 ? 16.678 13.712 -8.660 1.00 92.94 98 ASN A O 1
ATOM 782 N N . ALA A 1 99 ? 17.823 14.958 -10.125 1.00 95.81 99 ALA A N 1
ATOM 783 C CA . ALA A 1 99 ? 16.651 15.705 -10.587 1.00 95.81 99 ALA A CA 1
ATOM 784 C C . ALA A 1 99 ? 15.678 14.808 -11.371 1.00 95.81 99 ALA A C 1
ATOM 786 O O . ALA A 1 99 ? 14.478 14.828 -11.103 1.00 95.81 99 ALA A O 1
ATOM 787 N N . GLY A 1 100 ? 16.199 13.977 -12.280 1.00 95.06 100 GLY A N 1
ATOM 788 C CA . GLY A 1 100 ? 15.403 12.987 -13.003 1.00 95.06 100 GLY A CA 1
ATOM 789 C C . GLY A 1 100 ? 14.811 11.933 -12.070 1.00 95.06 100 GLY A C 1
ATOM 790 O O . GLY A 1 100 ? 13.632 11.614 -12.187 1.00 95.06 100 GLY A O 1
ATOM 791 N N . TRP A 1 101 ? 15.588 11.448 -11.099 1.00 94.00 101 TRP A N 1
ATOM 792 C CA . TRP A 1 101 ? 15.094 10.523 -10.077 1.00 94.00 101 TRP A CA 1
ATOM 793 C C . TRP A 1 101 ? 13.963 11.154 -9.255 1.00 94.00 101 TRP A C 1
ATOM 795 O O . TRP A 1 101 ? 12.897 10.563 -9.127 1.00 94.00 101 TRP A O 1
ATOM 805 N N . ARG A 1 102 ? 14.131 12.401 -8.788 1.00 94.12 102 ARG A N 1
ATOM 806 C CA . ARG A 1 102 ? 13.087 13.137 -8.054 1.00 94.12 102 ARG A CA 1
ATOM 807 C C . ARG A 1 102 ? 11.824 13.356 -8.876 1.00 94.12 102 ARG A C 1
ATOM 809 O O . ARG A 1 102 ? 10.751 13.457 -8.299 1.00 94.12 102 ARG A O 1
ATOM 816 N N . ALA A 1 103 ? 11.929 13.496 -10.193 1.00 94.94 103 ALA A N 1
ATOM 817 C CA . ALA A 1 103 ? 10.755 13.593 -11.051 1.00 94.94 103 ALA A CA 1
ATOM 818 C C . ALA A 1 103 ? 10.055 12.233 -11.185 1.00 94.94 103 ALA A C 1
ATOM 820 O O . ALA A 1 103 ? 8.838 12.165 -11.033 1.00 94.94 103 ALA A O 1
ATOM 821 N N . ALA A 1 104 ? 10.826 11.166 -11.407 1.00 94.69 104 ALA A N 1
ATOM 822 C CA . ALA A 1 104 ? 10.316 9.814 -11.611 1.00 94.69 104 ALA A CA 1
ATOM 823 C C . ALA A 1 104 ? 9.713 9.185 -10.342 1.00 94.69 104 ALA A C 1
ATOM 825 O O . ALA A 1 104 ? 8.740 8.447 -10.442 1.00 94.69 104 ALA A O 1
ATOM 826 N N . VAL A 1 105 ? 10.236 9.505 -9.152 1.00 95.81 105 VAL A N 1
ATOM 827 C CA . VAL A 1 105 ? 9.760 8.944 -7.873 1.00 95.81 105 VAL A CA 1
ATOM 828 C C . VAL A 1 105 ? 8.391 9.488 -7.446 1.00 95.81 105 VAL A C 1
ATOM 830 O O . VAL A 1 105 ? 7.657 8.825 -6.722 1.00 95.81 105 VAL A O 1
ATOM 833 N N . LYS A 1 106 ? 8.016 10.692 -7.900 1.00 96.44 106 LYS A N 1
ATOM 834 C CA . LYS A 1 106 ? 6.809 11.408 -7.445 1.00 96.44 106 LYS A CA 1
ATOM 835 C C . LYS A 1 106 ? 5.521 10.580 -7.449 1.00 96.44 106 LYS A C 1
ATOM 837 O O . LYS A 1 106 ? 4.871 10.572 -6.407 1.00 96.44 106 LYS A O 1
ATOM 842 N N . PRO A 1 107 ? 5.114 9.922 -8.552 1.00 96.75 107 PRO A N 1
ATOM 843 C CA . PRO A 1 107 ? 3.879 9.141 -8.552 1.00 96.75 107 PRO A CA 1
ATOM 844 C C . PRO A 1 107 ? 3.924 7.974 -7.559 1.00 96.75 107 PRO A C 1
ATOM 846 O O . PRO A 1 107 ? 2.922 7.703 -6.904 1.00 96.75 107 PRO A O 1
ATOM 849 N N . PHE A 1 108 ? 5.089 7.344 -7.377 1.00 98.00 108 PHE A N 1
ATOM 850 C CA . PHE A 1 108 ? 5.271 6.273 -6.398 1.00 98.00 108 PHE A CA 1
ATOM 851 C C . P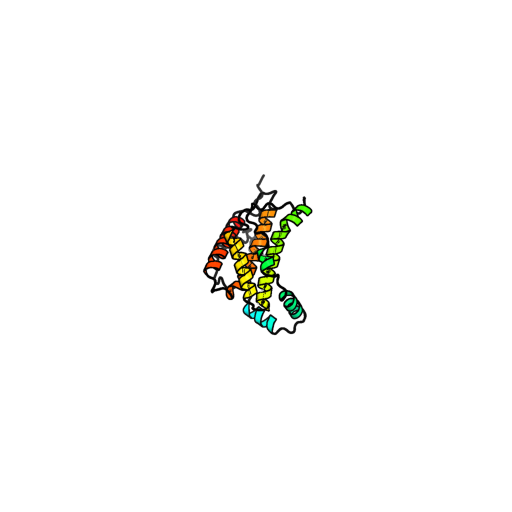HE A 1 108 ? 5.132 6.793 -4.965 1.00 98.00 108 PHE A C 1
ATOM 853 O O . PHE A 1 108 ? 4.309 6.297 -4.203 1.00 98.00 108 PHE A O 1
ATOM 860 N N . SER A 1 109 ? 5.847 7.864 -4.613 1.00 97.56 109 SER A N 1
ATOM 861 C CA . SER A 1 109 ? 5.720 8.464 -3.280 1.00 97.56 109 SER A CA 1
ATOM 862 C C . SER A 1 109 ? 4.312 9.001 -3.012 1.00 97.56 109 SER A C 1
ATOM 864 O O . SER A 1 109 ? 3.844 8.965 -1.876 1.00 97.56 109 SER A O 1
ATOM 866 N N . ALA A 1 110 ? 3.616 9.497 -4.041 1.00 98.19 110 ALA A N 1
ATOM 867 C CA . ALA A 1 110 ? 2.235 9.946 -3.911 1.00 98.19 110 ALA A CA 1
ATOM 868 C C . ALA A 1 110 ? 1.315 8.790 -3.501 1.00 98.19 110 ALA A C 1
ATOM 870 O O . ALA A 1 110 ? 0.569 8.940 -2.530 1.00 98.19 110 ALA A O 1
ATOM 871 N N . ILE A 1 111 ? 1.399 7.640 -4.182 1.00 98.62 111 ILE A N 1
ATOM 872 C CA . ILE A 1 111 ? 0.558 6.491 -3.839 1.00 98.62 111 ILE A CA 1
ATOM 873 C C . ILE A 1 111 ? 0.954 5.876 -2.493 1.00 98.62 111 ILE A C 1
ATOM 875 O O . ILE A 1 111 ? 0.072 5.610 -1.683 1.00 98.62 111 ILE A O 1
ATOM 879 N N . GLU A 1 112 ? 2.253 5.750 -2.195 1.00 98.69 112 GLU A N 1
ATOM 880 C CA . GLU A 1 112 ? 2.769 5.253 -0.908 1.00 98.69 112 GLU A CA 1
ATOM 881 C C . GLU A 1 112 ? 2.236 6.079 0.271 1.00 98.69 112 GLU A C 1
ATOM 883 O O . GLU A 1 112 ? 1.727 5.539 1.260 1.00 98.69 112 GLU A O 1
ATOM 888 N N . HIS A 1 113 ? 2.290 7.408 0.151 1.00 97.88 113 HIS A N 1
ATOM 889 C CA . HIS A 1 113 ? 1.734 8.309 1.152 1.00 97.88 113 HIS A CA 1
ATOM 890 C C . HIS A 1 113 ? 0.208 8.222 1.226 1.00 97.88 113 HIS A C 1
ATOM 892 O O . HIS A 1 113 ? -0.345 8.257 2.327 1.00 97.88 113 HIS A O 1
ATOM 898 N N . ALA A 1 114 ? -0.480 8.133 0.086 1.00 98.31 114 ALA A N 1
ATOM 899 C CA . ALA A 1 114 ? -1.935 8.096 0.044 1.00 98.31 114 ALA A CA 1
ATOM 900 C C . ALA A 1 114 ? -2.496 6.846 0.730 1.00 98.31 114 ALA A C 1
ATOM 902 O O . ALA A 1 114 ? -3.319 6.977 1.639 1.00 98.31 114 ALA A O 1
ATOM 903 N N . VAL A 1 115 ? -2.007 5.653 0.371 1.00 98.50 115 VAL A N 1
ATOM 904 C CA . VAL A 1 115 ? -2.486 4.389 0.957 1.00 98.50 115 VAL A CA 1
ATOM 905 C C . VAL A 1 115 ? -2.192 4.317 2.454 1.00 98.50 115 VAL A C 1
ATOM 907 O O . VAL A 1 115 ? -3.064 3.942 3.238 1.00 98.50 115 VAL A O 1
ATOM 910 N N . SER A 1 116 ? -1.014 4.792 2.875 1.00 96.94 116 SER A N 1
ATOM 911 C CA . SER A 1 116 ? -0.636 4.859 4.291 1.00 96.94 116 SER A CA 1
ATOM 912 C C . SER A 1 116 ? -1.539 5.808 5.083 1.00 96.94 116 SER A C 1
ATOM 914 O O . SER A 1 116 ? -1.966 5.483 6.192 1.00 96.94 116 SER A O 1
ATOM 916 N N . LYS A 1 117 ? -1.876 6.977 4.519 1.00 96.88 117 LYS A N 1
ATOM 917 C CA . LYS A 1 117 ? -2.790 7.937 5.156 1.00 96.88 117 LYS A CA 1
ATOM 918 C C . LYS A 1 117 ? -4.222 7.418 5.227 1.00 96.88 117 LYS A C 1
ATOM 920 O O . LYS A 1 117 ? -4.866 7.635 6.246 1.00 96.88 117 LYS A O 1
ATOM 925 N N . LEU A 1 118 ? -4.716 6.732 4.195 1.00 97.75 118 LEU A N 1
ATOM 926 C CA . LEU A 1 118 ? -6.048 6.118 4.217 1.00 97.75 118 LEU A CA 1
ATOM 927 C C . LEU A 1 118 ? -6.141 5.032 5.300 1.00 97.75 118 LEU A C 1
ATOM 929 O O . LEU A 1 118 ? -7.069 5.054 6.109 1.00 97.75 118 LEU A O 1
ATOM 933 N N . ALA A 1 119 ? -5.144 4.145 5.385 1.00 96.19 119 ALA A N 1
ATOM 934 C CA . ALA A 1 119 ? -5.079 3.121 6.428 1.00 96.19 119 ALA A CA 1
ATOM 935 C C . ALA A 1 119 ? -4.968 3.733 7.838 1.00 96.19 119 ALA A C 1
ATOM 937 O O . ALA A 1 119 ? -5.708 3.353 8.748 1.00 96.19 119 ALA A O 1
ATOM 938 N N . GLY A 1 120 ? -4.100 4.735 8.018 1.00 95.56 120 GLY A N 1
ATOM 939 C CA . GLY A 1 120 ? -3.950 5.458 9.285 1.00 95.56 120 GLY A CA 1
ATOM 940 C C . GLY A 1 120 ? -5.216 6.215 9.702 1.00 95.56 120 GLY A C 1
ATOM 941 O O . GLY A 1 120 ? -5.597 6.194 10.874 1.00 95.56 120 GLY A O 1
ATOM 942 N N . ALA A 1 121 ? -5.918 6.831 8.751 1.00 95.75 121 ALA A N 1
ATOM 943 C CA . ALA A 1 121 ? -7.197 7.481 9.008 1.00 95.75 121 ALA A CA 1
ATOM 944 C C . ALA A 1 121 ? -8.270 6.466 9.419 1.00 95.75 121 ALA A C 1
ATOM 946 O O . ALA A 1 121 ? -9.021 6.728 10.356 1.00 95.75 121 ALA A O 1
ATOM 947 N N . ASN A 1 122 ? -8.316 5.283 8.796 1.00 95.25 122 ASN A N 1
ATOM 948 C CA . ASN A 1 122 ? -9.224 4.214 9.214 1.00 95.25 122 ASN A CA 1
ATOM 949 C C . ASN A 1 122 ? -8.903 3.678 10.621 1.00 95.25 122 ASN A C 1
ATOM 951 O O . ASN A 1 122 ? -9.816 3.436 11.412 1.00 95.25 122 ASN A O 1
ATOM 955 N N . LEU A 1 123 ? -7.621 3.549 10.974 1.00 93.69 123 LEU A N 1
ATOM 956 C CA . LEU A 1 123 ? -7.205 3.157 12.324 1.00 93.69 123 LEU A CA 1
ATOM 957 C C . LEU A 1 123 ? -7.760 4.120 13.389 1.00 93.69 123 LEU A C 1
ATOM 959 O O . LEU A 1 123 ? -8.161 3.692 14.468 1.00 93.69 123 LEU A O 1
ATOM 963 N N . VAL A 1 124 ? -7.794 5.419 13.094 1.00 94.00 124 VAL A N 1
ATOM 964 C CA . VAL A 1 124 ? -8.195 6.454 14.056 1.00 94.00 124 VAL A CA 1
ATOM 965 C C . VAL A 1 124 ? -9.701 6.736 14.036 1.00 94.00 124 VAL A C 1
ATOM 967 O O . VAL A 1 124 ? -10.308 6.900 15.096 1.00 94.00 124 VAL A O 1
ATOM 970 N N . ALA A 1 125 ? -10.301 6.821 12.848 1.00 90.12 125 ALA A N 1
ATOM 971 C CA . ALA A 1 125 ? -11.690 7.232 12.650 1.00 90.12 125 ALA A CA 1
ATOM 972 C C . ALA A 1 125 ? -12.679 6.064 12.632 1.00 90.12 125 ALA A C 1
ATOM 974 O O . ALA A 1 125 ? -13.851 6.275 12.930 1.00 90.12 125 ALA A O 1
ATOM 975 N N . HIS A 1 126 ? -12.226 4.864 12.246 1.00 88.06 126 HIS A N 1
ATOM 976 C CA . HIS A 1 126 ? -13.086 3.732 11.894 1.00 88.06 126 HIS A CA 1
ATOM 977 C C . HIS A 1 126 ? -14.176 4.130 10.881 1.00 88.06 126 HIS A C 1
ATOM 979 O O . HIS A 1 126 ? -15.374 3.969 11.112 1.00 88.06 126 HIS A O 1
ATOM 985 N N . ASN A 1 127 ? -13.748 4.738 9.772 1.00 89.06 127 ASN A N 1
ATOM 986 C CA . ASN A 1 127 ? -14.635 5.226 8.723 1.00 89.06 127 ASN A CA 1
ATOM 987 C C . ASN A 1 127 ? -14.457 4.382 7.460 1.00 89.06 127 ASN A C 1
ATOM 989 O O . ASN A 1 127 ? -13.397 4.401 6.829 1.00 89.06 127 ASN A O 1
ATOM 993 N N . ARG A 1 128 ? -15.541 3.706 7.072 1.00 91.06 128 ARG A N 1
ATOM 994 C CA . ARG A 1 128 ? -15.583 2.815 5.913 1.00 91.06 128 ARG A CA 1
ATOM 995 C C . ARG A 1 128 ? -15.223 3.511 4.596 1.00 91.06 128 ARG A C 1
ATOM 997 O O . ARG A 1 128 ? -14.605 2.885 3.751 1.00 91.06 128 ARG A O 1
ATOM 1004 N N . GLY A 1 129 ? -15.466 4.815 4.455 1.00 94.44 129 GLY A N 1
ATOM 1005 C CA . GLY A 1 129 ? -15.100 5.559 3.246 1.00 94.44 129 GLY A CA 1
ATOM 1006 C C . GLY A 1 129 ? -13.591 5.589 2.958 1.00 94.44 129 GLY A C 1
ATOM 1007 O O . GLY A 1 129 ? -13.191 5.561 1.796 1.00 94.44 129 GLY A O 1
ATOM 1008 N N . PHE A 1 130 ? -12.731 5.595 3.986 1.00 95.56 130 PHE A N 1
ATOM 1009 C CA . PHE A 1 130 ? -11.273 5.528 3.778 1.00 95.56 130 PHE A CA 1
ATOM 1010 C C . PHE A 1 130 ? -10.835 4.144 3.310 1.00 95.56 130 PHE A C 1
ATOM 1012 O O . PHE A 1 130 ? -9.954 4.017 2.460 1.00 95.56 130 PHE A O 1
ATOM 1019 N N . VAL A 1 131 ? -11.485 3.120 3.852 1.00 96.00 131 VAL A N 1
ATOM 1020 C CA . VAL A 1 131 ? -11.263 1.721 3.508 1.00 96.00 131 VAL A CA 1
ATOM 1021 C C . VAL A 1 131 ? -11.733 1.437 2.084 1.00 96.00 131 VAL A C 1
ATOM 1023 O O . VAL A 1 131 ? -10.973 0.890 1.291 1.00 96.00 131 VAL A O 1
ATOM 1026 N N . ASP A 1 132 ? -12.936 1.886 1.730 1.00 97.44 132 ASP A N 1
ATOM 1027 C CA . ASP A 1 132 ? -13.490 1.748 0.384 1.00 97.44 132 ASP A CA 1
ATOM 1028 C C . ASP A 1 132 ? -12.594 2.429 -0.652 1.00 97.44 132 ASP A C 1
ATOM 1030 O O . ASP A 1 132 ? -12.326 1.854 -1.708 1.00 97.44 132 ASP A O 1
ATOM 1034 N N . CYS A 1 133 ? -12.072 3.618 -0.335 1.00 98.25 133 CYS A N 1
ATOM 1035 C CA . CYS A 1 133 ? -11.132 4.307 -1.209 1.00 98.25 133 CYS A CA 1
ATOM 1036 C C . CYS A 1 133 ? -9.827 3.524 -1.402 1.00 98.25 133 CYS A C 1
ATOM 1038 O O . CYS A 1 133 ? -9.361 3.365 -2.531 1.00 98.25 133 CYS A O 1
ATOM 1040 N N . LEU A 1 134 ? -9.246 3.014 -0.309 1.00 98.44 134 LEU A N 1
ATOM 1041 C CA . LEU A 1 134 ? -8.020 2.220 -0.348 1.00 98.44 134 LEU A CA 1
ATOM 1042 C C . LEU A 1 134 ? -8.214 0.955 -1.193 1.00 98.44 134 LEU A C 1
ATOM 1044 O O . LEU A 1 134 ? -7.434 0.722 -2.111 1.00 98.44 134 LEU A O 1
ATOM 1048 N N . VAL A 1 135 ? -9.271 0.180 -0.935 1.00 98.56 135 VAL A N 1
ATOM 1049 C CA . VAL A 1 135 ? -9.571 -1.048 -1.689 1.00 98.56 135 VAL A CA 1
ATOM 1050 C C . VAL A 1 135 ? -9.809 -0.739 -3.164 1.00 98.56 135 VAL A C 1
ATOM 1052 O O . VAL A 1 135 ? -9.197 -1.376 -4.015 1.00 98.56 135 VAL A O 1
ATOM 1055 N N . THR A 1 136 ? -10.617 0.277 -3.481 1.00 98.56 136 THR A N 1
ATOM 1056 C CA . THR A 1 136 ? -10.872 0.689 -4.875 1.00 98.56 136 THR A CA 1
ATOM 1057 C C . THR A 1 136 ? -9.573 1.056 -5.585 1.00 98.56 136 THR A C 1
ATOM 1059 O O . THR A 1 136 ? -9.318 0.598 -6.695 1.00 98.56 136 THR A O 1
ATOM 1062 N N . THR A 1 137 ? -8.712 1.827 -4.919 1.00 98.69 137 THR A N 1
ATOM 1063 C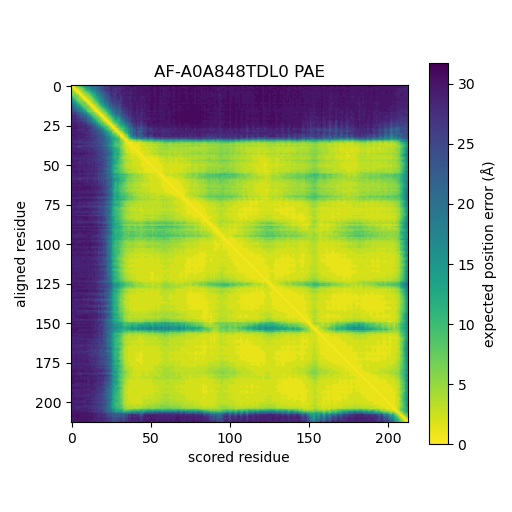 CA . THR A 1 137 ? -7.401 2.201 -5.457 1.00 98.69 137 THR A CA 1
ATOM 1064 C C . THR A 1 137 ? -6.559 0.960 -5.759 1.00 98.69 137 THR A C 1
ATOM 1066 O O . THR A 1 137 ? -6.029 0.834 -6.860 1.00 98.69 137 THR A O 1
ATOM 1069 N N . LEU A 1 138 ? -6.460 0.014 -4.821 1.00 98.81 138 LEU A N 1
ATOM 1070 C CA . LEU A 1 138 ? -5.668 -1.205 -5.010 1.00 98.81 138 LEU A CA 1
ATOM 1071 C C . LEU A 1 138 ? -6.229 -2.109 -6.116 1.00 98.81 138 LEU A C 1
ATOM 1073 O O . LEU A 1 138 ? -5.448 -2.665 -6.881 1.00 98.81 138 LEU A O 1
ATOM 1077 N N . VAL A 1 139 ? -7.555 -2.215 -6.252 1.00 98.75 139 VAL A N 1
ATOM 1078 C CA . VAL A 1 139 ? -8.189 -2.953 -7.357 1.00 98.75 139 VAL A CA 1
ATOM 1079 C C . VAL A 1 139 ? -7.815 -2.353 -8.709 1.00 98.75 139 VAL A C 1
ATOM 1081 O O . VAL A 1 139 ? -7.472 -3.097 -9.625 1.00 98.75 139 VAL A O 1
ATOM 1084 N N . GLU A 1 140 ? -7.840 -1.028 -8.856 1.00 98.56 140 GLU A N 1
ATOM 1085 C CA . GLU A 1 140 ? -7.491 -0.381 -10.128 1.00 98.56 140 GLU A CA 1
ATOM 1086 C C . GLU A 1 140 ? -6.009 -0.564 -10.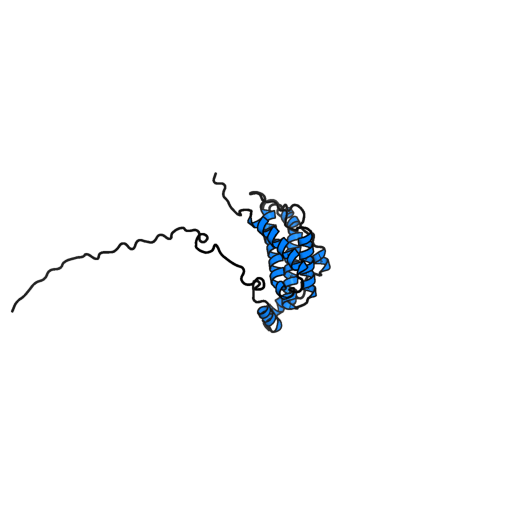482 1.00 98.56 140 GLU A C 1
ATOM 1088 O O . GLU A 1 140 ? -5.675 -0.848 -11.636 1.00 98.56 140 GLU A O 1
ATOM 1093 N N . TRP A 1 141 ? -5.120 -0.494 -9.487 1.00 98.62 141 TRP A N 1
ATOM 1094 C CA . TRP A 1 141 ? -3.706 -0.836 -9.668 1.00 98.62 141 TRP A CA 1
ATOM 1095 C C . TRP A 1 141 ? -3.517 -2.305 -10.065 1.00 98.62 141 TRP A C 1
ATOM 1097 O O . TRP A 1 141 ? -2.767 -2.589 -11.000 1.00 98.62 141 TRP A O 1
ATOM 1107 N N . ALA A 1 142 ? -4.232 -3.225 -9.417 1.00 98.69 142 ALA A N 1
ATOM 1108 C CA . ALA A 1 142 ? -4.167 -4.653 -9.705 1.00 98.69 142 ALA A CA 1
ATOM 1109 C C . ALA A 1 142 ? -4.690 -5.002 -11.108 1.00 98.69 142 ALA A C 1
ATOM 1111 O O . ALA A 1 142 ? -4.058 -5.771 -11.832 1.00 98.69 142 ALA A O 1
ATOM 1112 N N . ARG A 1 143 ? -5.814 -4.407 -11.529 1.00 98.38 143 ARG A N 1
ATOM 1113 C CA . ARG A 1 143 ? -6.429 -4.624 -12.854 1.00 98.38 143 ARG A CA 1
ATOM 1114 C C . ARG A 1 143 ? -5.544 -4.181 -14.010 1.00 98.38 143 ARG A C 1
ATOM 1116 O O . ARG A 1 143 ? -5.624 -4.753 -15.093 1.00 98.38 143 ARG A O 1
ATOM 1123 N N . ARG A 1 144 ? -4.718 -3.163 -13.785 1.00 98.06 144 ARG A N 1
ATOM 1124 C CA . ARG A 1 144 ? -3.762 -2.647 -14.772 1.00 98.06 144 ARG A CA 1
ATOM 1125 C C . ARG A 1 144 ? -2.371 -3.258 -14.630 1.00 98.06 144 ARG A C 1
ATOM 1127 O O . ARG A 1 144 ? -1.453 -2.806 -15.299 1.00 98.06 144 ARG A O 1
ATOM 1134 N N . ASP A 1 145 ? -2.220 -4.271 -13.776 1.00 97.44 145 ASP A N 1
ATOM 1135 C CA . ASP A 1 145 ? -0.947 -4.942 -13.498 1.00 97.44 145 ASP A CA 1
ATOM 1136 C C . ASP A 1 145 ? 0.164 -3.941 -13.121 1.00 97.44 145 ASP A C 1
ATOM 1138 O O . ASP A 1 145 ? 1.316 -4.021 -13.552 1.00 97.44 145 ASP A O 1
ATOM 1142 N N . GLY A 1 146 ? -0.204 -2.942 -12.310 1.00 97.88 146 GLY A N 1
ATOM 1143 C CA . GLY A 1 146 ? 0.718 -1.918 -11.840 1.00 97.88 146 GLY A CA 1
ATOM 1144 C C . GLY A 1 146 ? 1.917 -2.545 -11.130 1.00 97.88 146 GLY A C 1
ATOM 1145 O O . GLY A 1 146 ? 1.789 -3.560 -10.451 1.00 97.88 146 GLY A O 1
ATOM 1146 N N . LEU A 1 147 ? 3.093 -1.937 -11.275 1.00 97.62 147 LEU A N 1
ATOM 1147 C CA . LEU A 1 147 ? 4.361 -2.427 -10.719 1.00 97.62 147 LEU A CA 1
ATOM 1148 C C . LEU A 1 147 ? 4.874 -3.757 -11.296 1.00 97.62 147 LEU A C 1
ATOM 1150 O O . LEU A 1 147 ? 5.964 -4.168 -10.910 1.00 97.62 147 LEU A O 1
ATOM 1154 N N . ALA A 1 148 ? 4.168 -4.424 -12.213 1.00 95.81 148 ALA A N 1
ATOM 1155 C CA . ALA A 1 148 ? 4.594 -5.731 -12.721 1.00 95.81 148 ALA A CA 1
ATOM 1156 C C . ALA A 1 148 ? 5.794 -5.656 -13.679 1.00 95.81 148 ALA A C 1
ATOM 1158 O O . ALA A 1 148 ? 6.577 -6.600 -13.778 1.00 95.81 148 ALA A O 1
ATOM 1159 N N . ASN A 1 149 ? 5.970 -4.531 -14.378 1.00 94.00 149 ASN A N 1
ATOM 1160 C CA . ASN A 1 149 ? 7.023 -4.361 -15.375 1.00 94.00 149 ASN A CA 1
ATOM 1161 C C . ASN A 1 149 ? 8.092 -3.372 -14.899 1.00 94.00 149 ASN A C 1
ATOM 1163 O O . ASN A 1 149 ? 7.922 -2.158 -15.009 1.00 94.00 149 ASN A O 1
ATOM 1167 N N . PHE A 1 150 ? 9.222 -3.877 -14.408 1.00 91.44 150 PHE A N 1
ATOM 1168 C CA . PHE A 1 150 ? 10.331 -3.048 -13.939 1.00 91.44 150 PHE A CA 1
ATOM 1169 C C . PHE A 1 150 ? 11.682 -3.521 -14.465 1.00 91.44 150 PHE A C 1
ATOM 1171 O O . PHE A 1 150 ? 11.955 -4.705 -14.651 1.00 91.44 150 PHE A O 1
ATOM 1178 N N . ASN A 1 151 ? 12.571 -2.556 -14.686 1.00 83.88 151 ASN A N 1
ATOM 1179 C CA . ASN A 1 151 ? 13.949 -2.823 -15.068 1.00 83.88 151 ASN A CA 1
ATOM 1180 C C . ASN A 1 151 ? 14.759 -3.325 -13.867 1.00 83.88 151 ASN A C 1
ATOM 1182 O O . ASN A 1 151 ? 14.816 -2.666 -12.825 1.00 83.88 151 ASN A O 1
ATOM 1186 N N . HIS A 1 152 ? 15.469 -4.432 -14.076 1.00 81.94 152 HIS A N 1
ATOM 1187 C CA . HIS A 1 152 ? 16.589 -4.825 -13.242 1.00 81.94 152 HIS A CA 1
ATOM 1188 C C . HIS A 1 152 ? 17.831 -5.106 -14.096 1.00 81.94 152 HIS A C 1
ATOM 1190 O O . HIS A 1 152 ? 17.846 -5.968 -14.972 1.00 81.94 152 HIS A O 1
ATOM 1196 N N . SER A 1 153 ? 18.918 -4.398 -13.799 1.00 79.50 153 SER A N 1
ATOM 1197 C CA . SER A 1 153 ? 20.273 -4.791 -14.185 1.00 79.50 153 SER A CA 1
ATOM 1198 C C . SER A 1 153 ? 21.260 -4.301 -13.125 1.00 79.50 153 SER 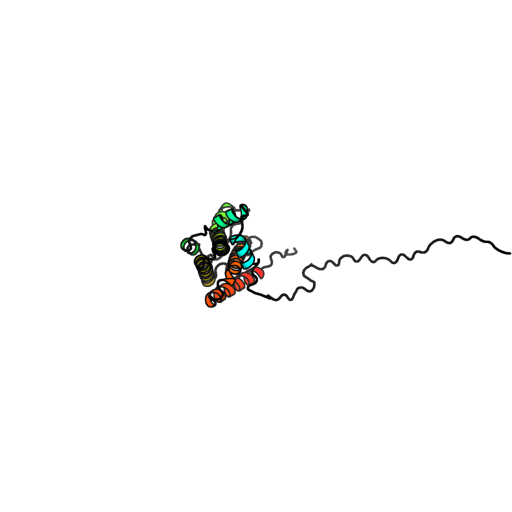A C 1
ATOM 1200 O O . SER A 1 153 ? 20.932 -3.345 -12.417 1.00 79.50 153 SER A O 1
ATOM 1202 N N . PRO A 1 154 ? 22.490 -4.848 -13.036 1.00 73.69 154 PRO A N 1
ATOM 1203 C CA . PRO A 1 154 ? 23.474 -4.415 -12.035 1.00 73.69 154 PRO A CA 1
ATOM 1204 C C . PRO A 1 154 ? 23.745 -2.902 -12.019 1.00 73.69 154 PRO A C 1
ATOM 1206 O O . PRO A 1 154 ? 24.135 -2.346 -11.000 1.00 73.69 154 PRO A O 1
ATOM 1209 N N . ARG A 1 155 ? 23.519 -2.208 -13.144 1.00 74.94 155 ARG A N 1
ATOM 1210 C CA . ARG A 1 155 ? 23.698 -0.751 -13.270 1.00 74.94 155 ARG A CA 1
ATOM 1211 C C . ARG A 1 155 ? 22.387 0.046 -13.233 1.00 74.94 155 ARG A C 1
ATOM 1213 O O . ARG A 1 155 ? 22.435 1.272 -13.274 1.00 74.94 155 ARG A O 1
ATOM 1220 N N . ARG A 1 156 ? 21.223 -0.615 -13.193 1.00 80.44 156 ARG A N 1
ATOM 1221 C CA . ARG A 1 156 ? 19.883 0.003 -13.255 1.00 80.44 156 ARG A CA 1
ATOM 1222 C C . ARG A 1 156 ? 18.900 -0.656 -12.279 1.00 80.44 156 ARG A C 1
ATOM 1224 O O . ARG A 1 156 ? 17.814 -1.063 -12.664 1.00 80.44 156 ARG A O 1
ATOM 1231 N N . GLN A 1 157 ? 19.282 -0.742 -11.007 1.00 87.50 157 GLN A N 1
ATOM 1232 C CA . GLN A 1 157 ? 18.477 -1.386 -9.955 1.00 87.50 157 GLN A CA 1
ATOM 1233 C C . GLN A 1 157 ? 17.380 -0.486 -9.362 1.00 87.50 157 GLN A C 1
ATOM 1235 O O . GLN A 1 157 ? 16.519 -0.959 -8.634 1.00 87.50 157 GLN A O 1
ATOM 1240 N N . GLN A 1 158 ? 17.388 0.815 -9.662 1.00 90.50 158 GLN A N 1
ATOM 1241 C CA . GLN A 1 158 ? 16.507 1.784 -8.999 1.00 90.50 158 GLN A CA 1
ATOM 1242 C C . GLN A 1 158 ? 15.010 1.531 -9.248 1.00 90.50 158 GLN A C 1
ATOM 1244 O O . GLN A 1 158 ? 14.199 1.816 -8.376 1.00 90.50 158 GLN A O 1
ATOM 1249 N N . GLY A 1 159 ? 14.638 0.974 -10.407 1.00 91.81 159 GLY A N 1
ATOM 1250 C CA . GLY A 1 159 ? 13.252 0.565 -10.666 1.00 91.81 159 GLY A CA 1
ATOM 1251 C C . GLY A 1 159 ? 12.822 -0.597 -9.768 1.00 91.81 159 GLY A C 1
ATOM 1252 O O . GLY A 1 159 ? 11.763 -0.538 -9.156 1.00 91.81 159 GLY A O 1
ATOM 1253 N N . TRP A 1 160 ? 13.687 -1.604 -9.623 1.00 93.25 160 TRP A N 1
ATOM 1254 C CA . TRP A 1 160 ? 13.475 -2.751 -8.735 1.00 93.25 160 TRP A CA 1
ATOM 1255 C C . TRP A 1 160 ? 13.330 -2.338 -7.259 1.00 93.25 160 TRP A C 1
ATOM 1257 O O . TRP A 1 160 ? 12.399 -2.784 -6.594 1.00 93.25 160 TRP A O 1
ATOM 1267 N N . PHE A 1 161 ? 14.173 -1.423 -6.763 1.00 92.38 161 PHE A N 1
ATOM 1268 C CA . PHE A 1 161 ? 14.038 -0.883 -5.400 1.00 92.38 161 PHE A CA 1
ATOM 1269 C C . PHE A 1 161 ? 12.757 -0.068 -5.205 1.00 92.38 161 PHE A C 1
ATOM 1271 O O . PHE A 1 161 ? 12.128 -0.139 -4.153 1.00 92.38 161 PHE A O 1
ATOM 1278 N N . GLN A 1 162 ? 12.343 0.700 -6.215 1.00 95.25 162 GLN A N 1
ATOM 1279 C CA . GLN A 1 162 ? 11.102 1.458 -6.109 1.00 95.25 162 GLN A CA 1
ATOM 1280 C C . GLN A 1 162 ? 9.881 0.544 -6.024 1.00 95.25 162 GLN A C 1
ATOM 1282 O O . GLN A 1 162 ? 8.996 0.787 -5.208 1.00 95.25 162 GLN A O 1
ATOM 1287 N N . VAL A 1 163 ? 9.840 -0.501 -6.854 1.00 96.19 163 VAL A N 1
ATOM 1288 C CA . VAL A 1 163 ? 8.755 -1.485 -6.816 1.00 96.19 163 VAL A CA 1
ATOM 1289 C C . VAL A 1 163 ? 8.667 -2.138 -5.441 1.00 96.19 163 VAL A C 1
ATOM 1291 O O . VAL A 1 163 ? 7.562 -2.248 -4.923 1.00 96.19 163 VAL A O 1
ATOM 1294 N N . GLU A 1 164 ? 9.799 -2.480 -4.814 1.00 95.50 164 GLU A N 1
ATOM 1295 C CA . GLU A 1 164 ? 9.827 -3.009 -3.441 1.00 95.50 164 GLU A CA 1
ATOM 1296 C C . GLU A 1 164 ? 9.120 -2.072 -2.451 1.00 95.50 164 GLU A C 1
ATOM 1298 O O . GLU A 1 164 ? 8.188 -2.480 -1.761 1.00 95.50 164 GLU A O 1
ATOM 1303 N N . SER A 1 165 ? 9.533 -0.800 -2.423 1.00 97.00 165 SER A N 1
ATOM 1304 C CA . SER A 1 165 ? 8.990 0.223 -1.520 1.00 97.00 165 SER A CA 1
ATOM 1305 C C . SER A 1 165 ? 7.484 0.413 -1.705 1.00 97.00 165 SER A C 1
ATOM 1307 O O . SER A 1 165 ? 6.712 0.435 -0.738 1.00 97.00 165 SER A O 1
ATOM 1309 N N . THR A 1 166 ? 7.049 0.522 -2.960 1.00 98.50 166 THR A N 1
ATOM 1310 C CA . THR A 1 166 ? 5.654 0.821 -3.277 1.00 98.50 166 THR A CA 1
ATOM 1311 C C . THR A 1 166 ? 4.756 -0.381 -3.019 1.00 98.50 166 THR A C 1
ATOM 1313 O O . THR A 1 166 ? 3.716 -0.231 -2.373 1.00 98.50 166 THR A O 1
ATOM 1316 N N . LEU A 1 167 ? 5.184 -1.576 -3.437 1.00 98.12 167 LEU A N 1
ATOM 1317 C CA . LEU A 1 167 ? 4.462 -2.820 -3.183 1.00 98.12 167 LEU A CA 1
ATOM 1318 C C . LEU A 1 167 ? 4.325 -3.074 -1.679 1.00 98.12 167 LEU A C 1
ATOM 1320 O O . LEU A 1 167 ? 3.234 -3.388 -1.203 1.00 98.12 167 LEU A O 1
ATOM 1324 N N . PHE A 1 168 ? 5.405 -2.866 -0.919 1.00 97.94 168 PHE A N 1
ATOM 1325 C CA . PHE A 1 168 ? 5.391 -3.002 0.533 1.00 97.94 168 PHE A CA 1
ATOM 1326 C C . PHE A 1 168 ? 4.402 -2.030 1.184 1.00 97.94 168 PHE A C 1
ATOM 1328 O O . PHE A 1 168 ? 3.598 -2.442 2.015 1.00 97.94 168 PHE A O 1
ATOM 1335 N N . SER A 1 169 ? 4.403 -0.758 0.779 1.00 98.62 169 SER A N 1
ATOM 1336 C CA . SER A 1 169 ? 3.495 0.257 1.335 1.00 98.62 169 SER A CA 1
ATOM 1337 C C . SER A 1 169 ? 2.020 -0.080 1.088 1.00 98.62 169 SER A C 1
ATOM 1339 O O . SER A 1 169 ? 1.189 0.059 1.986 1.00 98.62 169 SER A O 1
ATOM 1341 N N . MET A 1 170 ? 1.692 -0.563 -0.113 1.00 98.69 170 MET A N 1
ATOM 1342 C CA . MET A 1 170 ? 0.340 -0.996 -0.478 1.00 98.69 170 MET A CA 1
ATOM 1343 C C . MET A 1 170 ? -0.100 -2.235 0.305 1.00 98.69 170 MET A C 1
ATOM 1345 O O . MET A 1 170 ? -1.196 -2.245 0.866 1.00 98.69 170 MET A O 1
ATOM 1349 N N . ALA A 1 171 ? 0.764 -3.249 0.399 1.00 98.31 171 ALA A N 1
ATOM 1350 C CA . ALA A 1 171 ? 0.488 -4.462 1.162 1.00 98.31 171 ALA A CA 1
ATOM 1351 C C . ALA A 1 171 ? 0.326 -4.168 2.662 1.00 98.31 171 ALA A C 1
ATOM 1353 O O . ALA A 1 171 ? -0.572 -4.708 3.307 1.00 98.31 171 ALA A O 1
ATOM 1354 N N . LEU A 1 172 ? 1.143 -3.266 3.214 1.00 97.94 172 LEU A N 1
ATOM 1355 C CA . LEU A 1 172 ? 1.066 -2.856 4.613 1.00 97.94 172 LEU A CA 1
ATOM 1356 C C . LEU A 1 172 ? -0.240 -2.105 4.908 1.00 97.94 172 LEU A C 1
ATOM 1358 O O . LEU A 1 172 ? -0.915 -2.396 5.895 1.00 97.94 172 LEU A O 1
ATOM 1362 N N . ALA A 1 173 ? -0.632 -1.180 4.027 1.00 98.06 173 ALA A N 1
ATOM 1363 C CA . ALA A 1 173 ? -1.906 -0.477 4.137 1.00 98.06 173 ALA A CA 1
ATOM 1364 C C . ALA A 1 173 ? -3.098 -1.445 4.056 1.00 98.06 173 ALA A C 1
ATOM 1366 O O . ALA A 1 173 ? -4.012 -1.348 4.875 1.00 98.06 173 ALA A O 1
ATOM 1367 N N . LEU A 1 174 ? -3.068 -2.408 3.126 1.00 97.88 174 LEU A N 1
ATOM 1368 C CA . LEU A 1 174 ? -4.093 -3.448 3.019 1.00 97.88 174 LEU A CA 1
ATOM 1369 C C . LEU A 1 174 ? -4.159 -4.304 4.286 1.00 97.88 174 LEU A C 1
ATOM 1371 O O . LEU A 1 174 ? -5.244 -4.512 4.819 1.00 97.88 174 LEU A O 1
ATOM 1375 N N . ALA A 1 175 ? -3.016 -4.769 4.798 1.00 96.81 175 ALA A N 1
ATOM 1376 C CA . ALA A 1 175 ? -2.951 -5.576 6.015 1.00 96.81 175 ALA A CA 1
ATOM 1377 C C . ALA A 1 175 ? -3.540 -4.840 7.229 1.00 96.81 175 ALA A C 1
ATOM 1379 O O . ALA A 1 175 ? -4.206 -5.461 8.053 1.00 96.81 175 ALA A O 1
ATOM 1380 N N . ALA A 1 176 ? -3.351 -3.519 7.316 1.00 94.62 176 ALA A N 1
ATOM 1381 C CA . ALA A 1 176 ? -3.914 -2.699 8.386 1.00 94.62 176 ALA A CA 1
ATOM 1382 C C . ALA A 1 176 ? -5.443 -2.550 8.312 1.00 94.62 176 ALA A C 1
ATOM 1384 O O . ALA A 1 176 ? -6.059 -2.291 9.337 1.00 94.62 176 ALA A O 1
ATOM 1385 N N . VAL A 1 177 ? -6.065 -2.679 7.136 1.00 95.19 177 VAL A N 1
ATOM 1386 C CA . VAL A 1 177 ? -7.530 -2.552 6.986 1.00 95.19 177 VAL A CA 1
ATOM 1387 C C . VAL A 1 177 ? -8.233 -3.882 6.729 1.00 95.19 177 VAL A C 1
ATOM 1389 O O . VAL A 1 177 ? -9.459 -3.931 6.759 1.00 95.19 177 VAL A O 1
ATOM 1392 N N . ARG A 1 178 ? -7.479 -4.960 6.481 1.00 95.19 178 ARG A N 1
ATOM 1393 C CA . ARG A 1 178 ? -8.001 -6.284 6.116 1.00 95.19 178 ARG A CA 1
ATOM 1394 C C . ARG A 1 178 ? -9.099 -6.794 7.063 1.00 95.19 178 ARG A C 1
ATOM 1396 O O . ARG A 1 178 ? -10.091 -7.309 6.539 1.00 95.19 178 ARG A O 1
ATOM 1403 N N . PRO A 1 179 ? -9.004 -6.630 8.400 1.00 92.62 179 PRO A N 1
ATOM 1404 C CA . PRO A 1 179 ? -10.080 -7.035 9.306 1.00 92.62 179 PRO A CA 1
ATOM 1405 C C . PRO A 1 179 ? -11.436 -6.367 9.020 1.00 92.62 179 PRO A C 1
ATOM 1407 O O . PRO A 1 179 ? -12.471 -6.976 9.270 1.00 92.62 179 PRO A O 1
ATOM 1410 N N . ASP A 1 180 ? -11.448 -5.155 8.453 1.00 93.12 180 ASP A N 1
ATOM 1411 C CA . ASP A 1 180 ? -12.669 -4.378 8.198 1.00 93.12 180 ASP A CA 1
ATOM 1412 C C . ASP A 1 180 ? -13.305 -4.650 6.815 1.00 93.12 180 ASP A C 1
ATOM 1414 O O . ASP A 1 180 ? -14.352 -4.081 6.512 1.00 93.12 180 ASP A O 1
ATOM 1418 N N . ILE A 1 181 ? -12.679 -5.474 5.960 1.00 95.00 181 ILE A N 1
ATOM 1419 C CA . ILE A 1 181 ? -13.090 -5.698 4.551 1.00 95.00 181 ILE A CA 1
ATOM 1420 C C . ILE A 1 181 ? -13.296 -7.166 4.188 1.00 95.00 181 ILE A C 1
ATOM 1422 O O . ILE A 1 181 ? -13.217 -7.539 3.020 1.00 95.00 181 ILE A O 1
ATOM 1426 N N . GLN A 1 182 ? -13.550 -8.023 5.174 1.00 94.62 182 GLN A N 1
ATOM 1427 C CA . GLN A 1 182 ? -13.769 -9.457 4.940 1.00 94.62 182 GLN A CA 1
ATOM 1428 C C . GLN A 1 182 ? -14.997 -9.749 4.056 1.00 94.62 182 GLN A C 1
ATOM 1430 O O . GLN A 1 182 ? -15.119 -10.841 3.512 1.00 94.62 182 GLN A O 1
ATOM 1435 N N . ASP A 1 183 ? -15.894 -8.778 3.884 1.00 96.38 183 ASP A N 1
ATOM 1436 C CA . ASP A 1 183 ? -17.053 -8.850 2.994 1.00 96.38 183 ASP A CA 1
ATOM 1437 C C . ASP A 1 183 ? -16.739 -8.507 1.522 1.00 96.38 183 ASP A C 1
ATOM 1439 O O . ASP A 1 183 ? -17.611 -8.649 0.669 1.00 96.38 183 ASP A O 1
ATOM 1443 N N . ARG A 1 184 ? -15.506 -8.092 1.197 1.00 96.75 184 ARG A N 1
ATOM 1444 C CA . ARG A 1 184 ? -15.050 -7.677 -0.148 1.00 96.75 184 ARG A CA 1
ATOM 1445 C C . ARG A 1 184 ? -14.232 -8.767 -0.841 1.00 96.75 184 ARG A C 1
ATOM 1447 O O . ARG A 1 184 ? -13.097 -8.543 -1.255 1.00 96.75 184 ARG A O 1
ATOM 1454 N N . VAL A 1 185 ? -14.782 -9.980 -0.888 1.00 97.12 185 VAL A N 1
ATOM 1455 C CA . VAL A 1 185 ? -14.048 -11.194 -1.290 1.00 97.12 185 VAL A CA 1
ATOM 1456 C C . VAL A 1 185 ? -13.479 -11.079 -2.707 1.00 97.12 185 VAL A C 1
ATOM 1458 O O . VAL A 1 185 ? -12.293 -11.322 -2.899 1.00 97.12 185 VAL A O 1
ATOM 1461 N N . GLU A 1 186 ? -14.284 -10.642 -3.680 1.00 98.00 186 GLU A N 1
ATOM 1462 C CA . GLU A 1 186 ? -13.854 -10.531 -5.082 1.00 98.00 186 GLU A CA 1
ATOM 1463 C C . GLU A 1 186 ? -12.716 -9.515 -5.257 1.00 98.00 186 GLU A C 1
ATOM 1465 O O . GLU A 1 186 ? -11.730 -9.777 -5.947 1.00 98.00 186 GLU A O 1
ATOM 1470 N N . GLU A 1 187 ? -12.812 -8.349 -4.611 1.00 98.62 187 GLU A N 1
ATOM 1471 C CA . GLU A 1 187 ? -11.742 -7.354 -4.657 1.00 98.62 187 GLU A CA 1
ATOM 1472 C C . GLU A 1 187 ? -10.468 -7.846 -3.968 1.00 98.62 187 GLU A C 1
ATOM 1474 O O . GLU A 1 187 ? -9.371 -7.616 -4.481 1.00 98.62 187 GLU A O 1
ATOM 1479 N N . LEU A 1 188 ? -10.599 -8.539 -2.834 1.00 98.12 188 LEU A N 1
ATOM 1480 C CA . LEU A 1 188 ? -9.465 -9.118 -2.118 1.00 98.12 188 LEU A CA 1
ATOM 1481 C C . LEU A 1 188 ? -8.749 -10.183 -2.952 1.00 98.12 188 LEU A C 1
ATOM 1483 O O . LEU A 1 188 ? -7.524 -10.170 -2.993 1.00 98.12 188 LEU A O 1
ATOM 1487 N N . GLU A 1 189 ? -9.476 -11.048 -3.662 1.00 98.19 189 GLU A N 1
ATOM 1488 C CA . GLU A 1 189 ? -8.880 -12.040 -4.566 1.00 98.19 189 GLU A CA 1
ATOM 1489 C C . GLU A 1 189 ? -8.070 -11.377 -5.688 1.00 98.19 189 GLU A C 1
ATOM 1491 O O . GLU A 1 189 ? -6.947 -11.795 -5.981 1.00 98.19 189 GLU A O 1
ATOM 1496 N N . ILE A 1 190 ? -8.601 -10.304 -6.287 1.00 98.69 190 ILE A N 1
ATOM 1497 C CA . ILE A 1 190 ? -7.905 -9.533 -7.328 1.00 98.69 190 ILE A CA 1
ATOM 1498 C C . ILE A 1 190 ? -6.616 -8.915 -6.775 1.00 98.69 190 ILE A C 1
ATOM 1500 O O . ILE A 1 190 ? -5.559 -9.012 -7.408 1.00 98.69 190 ILE A O 1
ATOM 1504 N N . ILE A 1 191 ? -6.702 -8.272 -5.607 1.00 98.69 191 ILE A N 1
ATOM 1505 C CA . ILE A 1 191 ? -5.562 -7.600 -4.980 1.00 98.69 191 ILE A CA 1
ATOM 1506 C C . ILE A 1 191 ? -4.504 -8.624 -4.550 1.00 98.69 191 ILE A C 1
ATOM 1508 O O . ILE A 1 191 ? -3.327 -8.423 -4.845 1.00 98.69 191 ILE A O 1
ATOM 1512 N N . ASP A 1 192 ? -4.899 -9.726 -3.911 1.00 98.31 192 ASP A N 1
ATOM 1513 C CA . ASP A 1 192 ? -3.979 -10.745 -3.393 1.00 98.31 192 ASP A CA 1
ATOM 1514 C C . ASP A 1 192 ? -3.231 -11.446 -4.520 1.00 98.31 192 ASP A C 1
ATOM 1516 O O . ASP A 1 192 ? -2.002 -11.528 -4.483 1.00 98.31 192 ASP A O 1
ATOM 1520 N N . ALA A 1 193 ? -3.945 -11.844 -5.576 1.00 98.44 193 ALA A N 1
ATOM 1521 C CA . ALA A 1 193 ? -3.318 -12.437 -6.748 1.00 98.44 193 ALA A CA 1
ATOM 1522 C C . ALA A 1 193 ? -2.318 -11.474 -7.406 1.00 98.44 193 ALA A C 1
ATOM 1524 O O . ALA A 1 193 ? -1.289 -11.904 -7.926 1.00 98.44 193 ALA A O 1
ATOM 1525 N N . TRP A 1 194 ? -2.607 -10.171 -7.430 1.00 98.69 194 TRP A N 1
ATOM 1526 C CA . TRP A 1 194 ? -1.683 -9.174 -7.969 1.00 98.69 194 TRP A CA 1
ATOM 1527 C C . TRP A 1 194 ? -0.455 -8.966 -7.075 1.00 98.69 194 TRP A C 1
ATOM 1529 O O . TRP A 1 194 ? 0.669 -9.068 -7.572 1.00 98.69 194 TRP A O 1
ATOM 1539 N N . LEU A 1 195 ? -0.645 -8.745 -5.771 1.00 98.50 195 LEU A N 1
ATOM 1540 C CA . LEU A 1 195 ? 0.453 -8.572 -4.817 1.00 98.50 195 LEU A CA 1
ATOM 1541 C C . LEU A 1 195 ? 1.395 -9.783 -4.826 1.00 98.50 195 LEU A C 1
ATOM 1543 O O . LEU A 1 195 ? 2.612 -9.607 -4.883 1.00 98.50 195 LEU A O 1
ATOM 1547 N N . GLU A 1 196 ? 0.847 -11.001 -4.833 1.00 97.50 196 GLU A N 1
ATOM 1548 C CA . GLU A 1 196 ? 1.623 -12.242 -4.894 1.00 97.50 196 GLU A CA 1
ATOM 1549 C C . GLU A 1 196 ? 2.446 -12.340 -6.184 1.00 97.50 196 GLU A C 1
ATOM 1551 O O . GLU A 1 196 ? 3.645 -12.631 -6.130 1.00 97.50 196 GLU A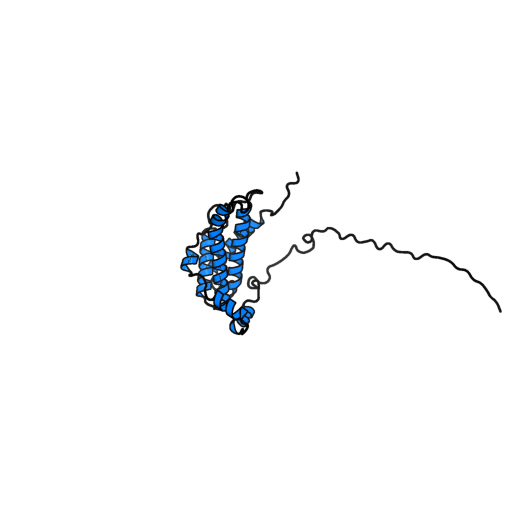 O 1
ATOM 1556 N N . ARG A 1 197 ? 1.841 -12.065 -7.349 1.00 97.69 197 ARG A N 1
ATOM 1557 C CA . ARG A 1 197 ? 2.550 -12.109 -8.639 1.00 97.69 197 ARG A CA 1
ATOM 1558 C C . ARG A 1 197 ? 3.696 -11.106 -8.699 1.00 97.69 197 ARG A C 1
ATOM 1560 O O . ARG A 1 197 ? 4.802 -11.474 -9.111 1.00 97.69 197 ARG A O 1
ATOM 1567 N N . VAL A 1 198 ? 3.454 -9.852 -8.305 1.00 97.56 198 VAL A N 1
ATOM 1568 C CA . VAL A 1 198 ? 4.488 -8.806 -8.337 1.00 97.56 198 VAL A CA 1
ATOM 1569 C C . VAL A 1 198 ? 5.594 -9.126 -7.332 1.00 97.56 198 VAL A C 1
ATOM 1571 O O . VAL A 1 198 ? 6.769 -9.068 -7.694 1.00 97.56 198 VAL A O 1
ATOM 1574 N N . ALA A 1 199 ? 5.246 -9.548 -6.110 1.00 96.94 199 ALA A N 1
ATOM 1575 C CA . ALA A 1 199 ? 6.222 -9.942 -5.094 1.00 96.94 199 ALA A CA 1
ATOM 1576 C C . ALA A 1 199 ? 7.081 -11.123 -5.563 1.00 96.94 199 ALA A C 1
ATOM 1578 O O . ALA A 1 199 ? 8.305 -11.070 -5.482 1.00 96.94 199 ALA A O 1
ATOM 1579 N N . THR A 1 200 ? 6.463 -12.167 -6.117 1.00 95.56 200 THR A N 1
ATOM 1580 C CA . THR A 1 200 ? 7.178 -13.341 -6.640 1.00 95.56 200 THR A CA 1
ATOM 1581 C C . THR A 1 200 ? 8.144 -12.949 -7.756 1.00 95.56 200 THR A C 1
ATOM 1583 O O . THR A 1 200 ? 9.301 -13.370 -7.755 1.00 95.56 200 THR A O 1
ATOM 1586 N N . SER A 1 201 ? 7.699 -12.094 -8.680 1.00 93.25 201 SER A N 1
ATOM 1587 C CA . SER A 1 201 ? 8.535 -11.588 -9.775 1.00 93.25 201 SER A CA 1
ATOM 1588 C C . SER A 1 201 ? 9.706 -10.744 -9.261 1.00 93.25 201 SER A C 1
ATOM 1590 O O . SER A 1 201 ? 10.817 -10.837 -9.781 1.00 93.25 201 SER A O 1
ATOM 1592 N N . HIS A 1 202 ? 9.480 -9.944 -8.216 1.00 93.81 202 HIS A N 1
ATOM 1593 C CA . HIS A 1 202 ? 10.509 -9.137 -7.563 1.00 93.81 202 HIS A CA 1
ATOM 1594 C C . HIS A 1 202 ? 11.557 -9.999 -6.848 1.00 93.81 202 HIS A C 1
ATOM 1596 O O . HIS A 1 202 ? 12.751 -9.821 -7.096 1.00 93.81 202 HIS A O 1
ATOM 1602 N N . PHE A 1 203 ? 11.123 -10.973 -6.042 1.00 91.31 203 PHE A N 1
ATOM 1603 C CA . PHE A 1 203 ? 12.004 -11.867 -5.280 1.00 91.31 203 PHE A CA 1
ATOM 1604 C C . PHE A 1 203 ? 12.743 -12.897 -6.141 1.00 91.31 203 PHE A C 1
ATOM 1606 O O . PHE A 1 203 ? 13.779 -13.414 -5.718 1.00 91.31 203 PHE A O 1
ATOM 1613 N N . ALA A 1 204 ? 12.265 -13.181 -7.356 1.00 91.56 204 ALA A N 1
ATOM 1614 C CA . ALA A 1 204 ? 12.973 -14.037 -8.309 1.00 91.56 204 ALA A CA 1
ATOM 1615 C C . ALA A 1 204 ? 14.338 -13.459 -8.735 1.00 91.56 204 ALA A C 1
ATOM 1617 O O . ALA A 1 204 ? 15.183 -14.180 -9.273 1.00 91.56 204 ALA A O 1
ATOM 1618 N N . ILE A 1 205 ? 14.571 -12.167 -8.491 1.00 88.56 205 ILE A N 1
ATOM 1619 C CA . ILE A 1 205 ? 15.804 -11.469 -8.834 1.00 88.56 205 ILE A CA 1
ATOM 1620 C C . ILE A 1 205 ? 16.733 -11.404 -7.608 1.00 88.56 205 ILE A C 1
ATOM 1622 O O . ILE A 1 205 ? 16.386 -10.797 -6.594 1.00 88.56 205 ILE A O 1
ATOM 1626 N N . PRO A 1 206 ? 17.955 -11.966 -7.674 1.00 81.31 206 PRO A N 1
ATOM 1627 C CA . PRO A 1 206 ? 18.887 -11.920 -6.552 1.00 81.31 206 PRO A CA 1
ATOM 1628 C C . PRO A 1 206 ? 19.400 -10.496 -6.282 1.00 81.31 206 PRO A C 1
ATOM 1630 O O . PRO A 1 206 ? 20.022 -9.881 -7.145 1.00 81.31 206 PRO A O 1
ATOM 1633 N N . GLY A 1 207 ? 19.248 -10.006 -5.047 1.00 68.19 207 GLY A N 1
ATOM 1634 C CA . GLY A 1 207 ? 19.754 -8.684 -4.638 1.00 68.19 207 GLY A CA 1
ATOM 1635 C C . GLY A 1 207 ? 21.285 -8.561 -4.626 1.00 68.19 207 GLY A C 1
ATOM 1636 O O . GLY A 1 207 ? 21.826 -7.460 -4.715 1.00 68.19 207 GLY A O 1
ATOM 1637 N N . SER A 1 208 ? 22.005 -9.688 -4.556 1.00 62.44 208 SER A N 1
ATOM 1638 C CA . SER A 1 208 ? 23.443 -9.744 -4.818 1.00 62.44 208 SER A CA 1
ATOM 1639 C C . SER A 1 208 ? 23.890 -11.157 -5.203 1.00 62.44 208 SER A C 1
ATOM 1641 O O . SER A 1 208 ? 23.811 -12.102 -4.421 1.00 62.44 208 SER A O 1
ATOM 1643 N N . ARG A 1 209 ? 24.440 -11.303 -6.405 1.00 47.09 209 ARG A N 1
ATOM 1644 C CA . ARG A 1 209 ? 25.505 -12.271 -6.645 1.00 47.09 209 ARG A CA 1
ATOM 1645 C C . ARG A 1 209 ? 26.649 -11.443 -7.206 1.00 47.09 209 ARG A C 1
ATOM 1647 O O . ARG A 1 209 ? 26.494 -10.804 -8.241 1.00 47.09 209 ARG A O 1
ATOM 1654 N N . ARG A 1 210 ? 27.761 -11.363 -6.468 1.00 48.28 210 ARG A N 1
ATOM 1655 C CA . ARG A 1 210 ? 29.021 -10.972 -7.100 1.00 48.28 210 ARG A CA 1
ATOM 1656 C C . ARG A 1 210 ? 29.225 -12.012 -8.188 1.00 48.28 210 ARG A C 1
ATOM 1658 O O . ARG A 1 210 ? 29.365 -13.189 -7.856 1.00 48.28 210 ARG A O 1
ATOM 1665 N N . ASP A 1 211 ? 29.187 -11.600 -9.446 1.00 42.75 211 ASP A N 1
ATOM 1666 C CA . ASP A 1 211 ? 29.872 -12.365 -10.469 1.00 42.75 211 ASP A CA 1
ATOM 1667 C C . ASP A 1 211 ? 31.317 -12.441 -9.986 1.00 42.75 211 ASP A C 1
ATOM 1669 O O . ASP A 1 211 ? 32.008 -11.428 -9.850 1.00 42.75 211 ASP A O 1
ATOM 1673 N N . VAL A 1 212 ? 31.694 -13.637 -9.545 1.00 40.59 212 VAL A N 1
ATOM 1674 C CA . VAL A 1 212 ? 33.078 -13.988 -9.281 1.00 40.59 212 VAL A CA 1
ATOM 1675 C C . VAL A 1 212 ? 33.756 -13.885 -10.641 1.00 40.59 212 VAL A C 1
ATOM 1677 O O . VAL A 1 212 ? 33.611 -14.780 -11.472 1.00 40.59 212 VAL A O 1
ATOM 1680 N N . LEU A 1 213 ? 34.381 -12.736 -10.891 1.00 36.69 213 LEU A N 1
ATOM 1681 C CA . LEU A 1 213 ? 35.477 -12.617 -11.843 1.00 36.69 213 LEU A CA 1
ATOM 1682 C C . LEU A 1 213 ? 36.753 -13.099 -11.157 1.00 36.69 213 LEU A C 1
ATOM 1684 O O . LEU A 1 213 ? 36.954 -12.719 -9.979 1.00 36.69 213 LEU A O 1
#

pLDDT: mean 84.79, std 19.73, range [34.56, 98.81]